Protein AF-A0A418E0B5-F1 (afdb_monomer_lite)

Sequence (225 aa):
AAQSSREDGRRTDNPALDALRRNATYDKYFKMVSFGVPVSAVGQKMQQDYIPPDVATIWSRVTDKRRHAPVTLSGADMDRVIACFGEATSSFSQRLQTNAGQKKPQKIHSALDSRRANNIHIGLSRFKAAAGGPSALVAAVRDGRLDVLTPDVLHTLAEIGPTPVEVKRYSNFRGAKLDDAERFLVDMATVPRVQEKIHVLLFVQQYPALIDQLNERLRVLSLYR

Radius of gyration: 29.17 Å; chains: 1; bounding box: 87×50×50 Å

Secondary structure (DSSP, 8-state):
------------S-HHHHHHHTSGGGHHHHHHHHTT--HHHHHHHHHHTT--HHHHHHHHTHHHHHTTS-----HHHHHHHHHHH----TTSGGGSS--TT---------SS-HHHHHHHHHHHHTTTTTS--HHHHHHHHHHT-TTT--HHHHHHHHHHSPPHHHHHHHTT---S---HHHHHHHHHHTSTTHHHHHHHHHHHHHHHHHHHHHHHHHHHHHHT-

Foldseek 3Di:
DDDDDDDPDPDDPDVLVVVLVVDPVCVVLVVCVVVVNQLLVSLVVCVVVVHPNVSSVSSVVVVVVCVPDPPPQDPVNVVVCCVVPNDPDPPPVVPPDDDPDDDDDPPQDAPDDPVLLVLQVVLQVVCVVPQVGLLSLLVCLLVLPLVRLALSNLVSCLVNEADPVLLVVLVPDDDDGHDPSNVSNNSNSVRPPSNVSSVVSNCVNCVVVVVVVVVVVVVVVVVVD

InterPro domains:
  IPR015425 Formin, FH2 domain [PF02181] (56-221)
  IPR015425 Formin, FH2 domain [PS51444] (33-225)
  IPR019309 WASH complex subunit 3 [PF10152] (10-51)
  IPR042201 Formin, FH2 domain superfamily [G3DSA:1.20.58.2220] (44-223)
  IPR051144 Formin homology domain-containing protein [PTHR45733] (75-221)

Organism: Aphanomyces astaci (NCBI:txid112090)

Structure (mmCIF, N/CA/C/O backbone):
data_AF-A0A418E0B5-F1
#
_entry.id   AF-A0A418E0B5-F1
#
loop_
_atom_site.group_PDB
_atom_site.id
_atom_site.type_symbol
_atom_site.label_atom_id
_atom_site.label_alt_id
_atom_site.label_comp_id
_atom_site.label_asym_id
_atom_site.label_entity_id
_atom_site.label_seq_id
_atom_site.pdbx_PDB_ins_code
_atom_site.Cartn_x
_atom_site.Cartn_y
_atom_site.Cartn_z
_atom_site.occupancy
_atom_site.B_iso_or_equiv
_atom_site.auth_seq_id
_atom_site.auth_comp_id
_atom_site.auth_asym_id
_atom_site.auth_atom_id
_atom_site.pdbx_PDB_model_num
ATOM 1 N N . ALA A 1 1 ? 63.514 28.696 28.171 1.00 33.22 1 ALA A N 1
ATOM 2 C CA . ALA A 1 1 ? 63.810 27.753 27.073 1.00 33.22 1 ALA A CA 1
ATOM 3 C C . ALA A 1 1 ? 62.760 26.642 27.122 1.00 33.22 1 ALA A C 1
ATOM 5 O O . ALA A 1 1 ? 62.813 25.804 28.005 1.00 33.22 1 ALA A O 1
ATOM 6 N N . ALA A 1 2 ? 61.604 26.834 26.486 1.00 32.81 2 ALA A N 1
ATOM 7 C CA . ALA A 1 2 ? 61.337 26.494 25.082 1.00 32.81 2 ALA A CA 1
ATOM 8 C C . ALA A 1 2 ? 61.496 24.982 24.833 1.00 32.81 2 ALA A C 1
ATOM 10 O O . ALA A 1 2 ? 62.565 24.506 24.462 1.00 32.81 2 ALA A O 1
ATOM 11 N N . GLN A 1 3 ? 60.419 24.241 25.105 1.00 29.89 3 GLN A N 1
ATOM 12 C CA . GLN A 1 3 ? 60.302 22.822 24.794 1.00 29.89 3 GLN A CA 1
ATOM 13 C C . GLN A 1 3 ? 60.077 22.644 23.288 1.00 29.89 3 GLN A C 1
ATOM 15 O O . GLN A 1 3 ? 59.137 23.178 22.700 1.00 29.89 3 GLN A O 1
ATOM 20 N N . SER A 1 4 ? 61.004 21.892 22.703 1.00 35.00 4 SER A N 1
ATOM 21 C CA . SER A 1 4 ? 61.050 21.399 21.331 1.00 35.00 4 SER A CA 1
ATOM 22 C C . SER A 1 4 ? 59.738 20.718 20.926 1.00 35.00 4 SER A C 1
ATOM 24 O O . SER A 1 4 ? 59.399 19.643 21.420 1.00 35.00 4 SER A O 1
ATOM 26 N N . SER A 1 5 ? 59.002 21.357 20.015 1.00 34.69 5 SER A N 1
ATOM 27 C CA . SER A 1 5 ? 57.894 20.737 19.291 1.00 34.69 5 SER A CA 1
ATOM 28 C C . SER A 1 5 ? 58.454 20.114 18.019 1.00 34.69 5 SER A C 1
ATOM 30 O O . SER A 1 5 ? 58.935 20.815 17.133 1.00 34.69 5 SER A O 1
ATOM 32 N N . ARG A 1 6 ? 58.425 18.780 17.963 1.00 33.25 6 ARG A N 1
ATOM 33 C CA . ARG A 1 6 ? 58.765 17.982 16.784 1.00 33.25 6 ARG A CA 1
ATOM 34 C C . ARG A 1 6 ? 57.838 18.377 15.631 1.00 33.25 6 ARG A C 1
ATOM 36 O O . ARG A 1 6 ? 56.639 18.113 15.686 1.00 33.25 6 ARG A O 1
ATOM 43 N N . GLU A 1 7 ? 58.400 19.011 14.608 1.00 35.91 7 GLU A N 1
ATOM 44 C CA . GLU A 1 7 ? 57.743 19.218 13.319 1.00 35.91 7 GLU A CA 1
ATOM 45 C C . GLU A 1 7 ? 57.544 17.859 12.641 1.00 35.91 7 GLU A C 1
ATOM 47 O O . GLU A 1 7 ? 58.474 17.269 12.093 1.00 35.91 7 GLU A O 1
ATOM 52 N N . ASP A 1 8 ? 56.319 17.341 12.705 1.00 33.81 8 ASP A N 1
ATOM 53 C CA . ASP A 1 8 ? 55.924 16.146 11.968 1.00 33.81 8 ASP A CA 1
ATOM 54 C C . ASP A 1 8 ? 55.657 16.546 10.507 1.00 33.81 8 ASP A C 1
ATOM 56 O O . ASP A 1 8 ? 54.589 17.048 10.130 1.00 33.81 8 ASP A O 1
ATOM 60 N N . GLY A 1 9 ? 56.707 16.416 9.696 1.00 40.75 9 GLY A N 1
ATOM 61 C CA . GLY A 1 9 ? 56.754 16.771 8.284 1.00 40.75 9 GLY A CA 1
ATOM 62 C C . GLY A 1 9 ? 55.855 15.890 7.419 1.00 40.75 9 GLY A C 1
ATOM 63 O O . GLY A 1 9 ? 56.328 15.009 6.711 1.00 40.75 9 GLY A O 1
ATOM 64 N N . ARG A 1 10 ? 54.554 16.185 7.388 1.00 42.34 10 ARG A N 1
ATOM 65 C CA . ARG A 1 10 ? 53.689 15.861 6.243 1.00 42.34 10 ARG A CA 1
ATOM 66 C C . ARG A 1 10 ? 53.456 17.127 5.435 1.00 42.34 10 ARG A C 1
ATOM 68 O O . ARG A 1 10 ? 52.451 17.809 5.627 1.00 42.34 10 ARG A O 1
ATOM 75 N N . ARG A 1 11 ? 54.392 17.433 4.531 1.00 42.28 11 ARG A N 1
ATOM 76 C CA . ARG A 1 11 ? 54.133 18.360 3.421 1.00 42.28 11 ARG A CA 1
ATOM 77 C C . ARG A 1 11 ? 52.956 17.799 2.634 1.00 42.28 11 ARG A C 1
ATOM 79 O O . ARG A 1 11 ? 53.030 16.688 2.117 1.00 42.28 11 ARG A O 1
ATOM 86 N N . THR A 1 12 ? 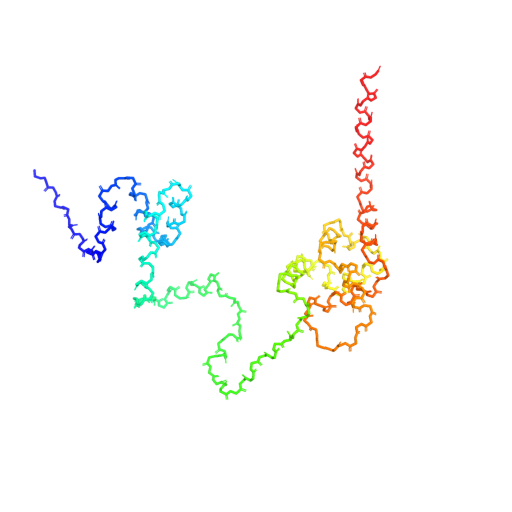51.850 18.529 2.617 1.00 52.03 12 THR A N 1
ATOM 87 C CA . THR A 1 12 ? 50.772 18.240 1.680 1.00 52.03 12 THR A CA 1
ATOM 88 C C . THR A 1 12 ? 51.116 18.969 0.387 1.00 52.03 12 THR A C 1
ATOM 90 O O . THR A 1 12 ? 51.478 20.139 0.428 1.00 52.03 12 THR A O 1
ATOM 93 N N . ASP A 1 13 ? 51.035 18.308 -0.769 1.00 54.56 13 ASP A N 1
ATOM 94 C CA . ASP A 1 13 ? 51.340 18.922 -2.079 1.00 54.56 13 ASP A CA 1
ATOM 95 C C . ASP A 1 13 ? 50.308 19.997 -2.499 1.00 54.56 13 ASP A C 1
ATOM 97 O O . ASP A 1 13 ? 50.104 20.253 -3.687 1.00 54.56 13 ASP A O 1
ATOM 101 N N . ASN A 1 14 ? 49.576 20.582 -1.546 1.00 65.56 14 ASN A N 1
ATOM 102 C CA . ASN A 1 14 ? 48.487 21.509 -1.794 1.00 65.56 14 ASN A CA 1
ATOM 103 C C . ASN A 1 14 ? 48.634 22.781 -0.934 1.00 65.56 14 ASN A C 1
ATOM 105 O O . ASN A 1 14 ? 48.163 22.805 0.208 1.00 65.56 14 ASN A O 1
ATOM 109 N N . PRO A 1 15 ? 49.203 23.870 -1.489 1.00 73.56 15 PRO A N 1
ATOM 110 C CA . PRO A 1 15 ? 49.429 25.118 -0.754 1.00 73.56 15 PRO A CA 1
ATOM 111 C C . PRO A 1 15 ? 48.131 25.747 -0.225 1.00 73.56 15 PRO A C 1
ATOM 113 O O . PRO A 1 15 ? 48.153 26.477 0.766 1.00 73.56 15 PRO A O 1
ATOM 116 N N . ALA A 1 16 ? 46.987 25.435 -0.843 1.00 71.19 16 ALA A N 1
ATOM 117 C CA . ALA A 1 16 ? 45.684 25.907 -0.392 1.00 71.19 16 ALA A CA 1
ATOM 118 C C . ALA A 1 16 ? 45.250 25.249 0.930 1.00 71.19 16 ALA A C 1
ATOM 120 O O . ALA A 1 16 ? 44.651 25.904 1.777 1.00 71.19 16 ALA A O 1
ATOM 121 N N . LEU A 1 17 ? 45.585 23.974 1.148 1.00 71.06 17 LEU A N 1
ATOM 122 C CA . LEU A 1 17 ? 45.219 23.251 2.369 1.00 71.06 17 LEU A CA 1
ATOM 123 C C . LEU A 1 17 ? 46.111 23.656 3.553 1.00 71.06 17 LEU A C 1
ATOM 125 O O . LEU A 1 17 ? 45.624 23.808 4.673 1.00 71.06 17 LEU A O 1
ATOM 129 N N . ASP A 1 18 ? 47.387 23.937 3.287 1.00 77.62 18 ASP A N 1
ATOM 130 C CA . ASP A 1 18 ? 48.319 24.491 4.275 1.00 77.62 18 ASP A CA 1
ATOM 131 C C . ASP A 1 18 ? 47.949 25.931 4.678 1.00 77.62 18 ASP A C 1
ATOM 133 O O . ASP A 1 18 ? 48.141 26.335 5.826 1.00 77.62 18 ASP A O 1
ATOM 137 N N . ALA A 1 19 ? 47.366 26.718 3.764 1.00 78.62 19 ALA A N 1
ATOM 138 C CA . ALA A 1 19 ? 46.799 28.023 4.099 1.00 78.62 19 ALA A CA 1
ATOM 139 C C . ALA A 1 19 ? 45.610 27.902 5.068 1.00 78.62 19 ALA A C 1
ATOM 141 O O . ALA A 1 19 ? 45.543 28.657 6.037 1.00 78.62 19 ALA A O 1
ATOM 142 N N . LEU A 1 20 ? 44.726 26.917 4.870 1.00 79.81 20 LEU A N 1
ATOM 143 C CA . LEU A 1 20 ? 43.598 26.665 5.776 1.00 79.81 20 LEU A CA 1
ATOM 144 C C . LEU A 1 20 ? 44.053 26.190 7.160 1.00 79.81 20 LEU A C 1
ATOM 146 O O . LEU A 1 20 ? 43.442 26.559 8.156 1.00 79.81 20 LEU A O 1
ATOM 150 N N . ARG A 1 21 ? 45.150 25.429 7.240 1.00 77.44 21 ARG A N 1
ATOM 151 C CA . ARG A 1 21 ? 45.722 24.943 8.508 1.00 77.44 21 ARG A CA 1
ATOM 152 C C . ARG A 1 21 ? 46.283 26.057 9.398 1.00 77.44 21 ARG A C 1
ATOM 154 O O . ARG A 1 21 ? 46.467 25.852 10.590 1.00 77.44 21 ARG A O 1
ATOM 161 N N . ARG A 1 22 ? 46.565 27.231 8.827 1.00 77.12 22 ARG A N 1
ATOM 162 C CA . ARG A 1 22 ? 47.032 28.418 9.564 1.00 77.12 22 ARG A CA 1
ATOM 163 C C . ARG A 1 22 ? 45.891 29.270 10.121 1.00 77.12 22 ARG A C 1
ATOM 165 O O . ARG A 1 22 ? 46.159 30.253 10.805 1.00 77.12 22 ARG A O 1
ATOM 172 N N . ASN A 1 23 ? 44.640 28.925 9.825 1.00 80.38 23 ASN A N 1
ATOM 173 C CA . ASN A 1 23 ? 43.475 29.672 10.272 1.00 80.38 23 ASN A CA 1
ATOM 174 C C . ASN A 1 23 ? 42.677 28.858 11.305 1.00 80.38 23 ASN A C 1
ATOM 176 O O . ASN A 1 23 ? 42.150 27.787 10.998 1.00 80.38 23 ASN A O 1
ATOM 180 N N . ALA A 1 24 ? 42.537 29.423 12.508 1.00 82.75 24 ALA A N 1
ATOM 181 C CA . ALA A 1 24 ? 41.850 28.814 13.648 1.00 82.75 24 ALA A CA 1
ATOM 182 C C . ALA A 1 24 ? 40.387 28.429 13.354 1.00 82.75 24 ALA A C 1
ATOM 184 O O . ALA A 1 24 ? 39.857 27.490 13.948 1.00 82.75 24 ALA A O 1
ATOM 185 N N . THR A 1 25 ? 39.731 29.103 12.402 1.00 83.12 25 THR A N 1
ATOM 186 C CA . THR A 1 25 ? 38.367 28.776 11.963 1.00 83.12 25 THR A CA 1
ATOM 187 C C . THR A 1 25 ? 38.257 27.343 11.431 1.00 83.12 25 THR A C 1
ATOM 189 O O . THR A 1 25 ? 37.204 26.718 11.575 1.00 83.12 25 THR A O 1
ATOM 192 N N . TYR A 1 26 ? 39.330 26.789 10.850 1.00 84.38 26 TYR A N 1
ATOM 193 C CA . TYR A 1 26 ? 39.295 25.469 10.219 1.00 84.38 26 TYR A CA 1
ATOM 194 C C . TYR A 1 26 ? 39.870 24.335 11.078 1.00 84.38 26 TYR A C 1
ATOM 196 O O . TYR A 1 26 ? 39.756 23.167 10.695 1.00 84.38 26 TYR A O 1
ATOM 204 N N . ASP A 1 27 ? 40.407 24.634 12.265 1.00 83.25 27 ASP A N 1
ATOM 205 C CA . ASP A 1 27 ? 41.021 23.648 13.169 1.00 83.25 27 ASP A CA 1
ATOM 206 C C . ASP A 1 27 ? 40.071 22.509 13.541 1.00 83.25 27 ASP A C 1
ATOM 208 O O . ASP A 1 27 ? 40.480 21.351 13.644 1.00 83.25 27 ASP A O 1
ATOM 212 N N . LYS A 1 28 ? 38.778 22.816 13.697 1.00 85.81 28 LYS A N 1
ATOM 213 C CA . LYS A 1 28 ? 37.715 21.828 13.942 1.00 85.81 28 LYS A CA 1
ATOM 214 C C . LYS A 1 28 ? 37.700 20.742 12.861 1.00 85.81 28 LYS A C 1
ATOM 216 O O . LYS A 1 28 ? 37.601 19.560 13.183 1.00 85.81 28 LYS A O 1
ATOM 221 N N . TYR A 1 29 ? 37.836 21.127 11.595 1.00 86.81 29 TYR A N 1
ATOM 222 C CA . TYR A 1 29 ? 37.800 20.213 10.453 1.00 86.81 29 TYR A CA 1
ATOM 223 C C . TYR A 1 29 ? 39.078 19.376 10.365 1.00 86.81 29 TYR A C 1
ATOM 225 O O . TYR A 1 29 ? 39.005 18.169 10.139 1.00 86.81 29 TYR A O 1
ATOM 233 N N . PHE A 1 30 ? 40.241 19.966 10.663 1.00 85.06 30 PHE A N 1
ATOM 234 C CA . PHE A 1 30 ? 41.497 19.216 10.783 1.00 85.06 30 PHE A CA 1
ATOM 235 C C . PHE A 1 30 ? 41.470 18.215 11.944 1.00 85.06 30 PHE A C 1
ATOM 237 O O . PHE A 1 30 ? 41.910 17.078 11.771 1.00 85.06 30 PHE A O 1
ATOM 244 N N . LYS A 1 31 ? 40.891 18.590 13.095 1.00 82.75 31 LYS A N 1
ATOM 245 C CA . LYS A 1 31 ? 40.682 17.675 14.228 1.00 82.75 31 LYS A CA 1
ATOM 246 C C . LYS A 1 31 ? 39.784 16.506 13.842 1.00 82.75 31 LYS A C 1
ATOM 248 O O . LYS A 1 31 ? 40.119 15.360 14.128 1.00 82.75 31 LYS A O 1
ATOM 253 N N . MET A 1 32 ? 38.681 16.764 13.140 1.00 82.38 32 MET A N 1
ATOM 254 C CA . MET A 1 32 ? 37.811 15.696 12.641 1.00 82.38 32 MET A CA 1
ATOM 255 C C . MET A 1 32 ? 38.572 14.706 11.755 1.00 82.38 32 MET A C 1
ATOM 257 O O . MET A 1 32 ? 38.453 13.499 11.949 1.00 82.38 32 MET A O 1
ATOM 261 N N . VAL A 1 33 ? 39.408 15.201 10.839 1.00 82.00 33 VAL A N 1
ATOM 262 C CA . VAL A 1 33 ? 40.253 14.329 10.010 1.00 82.00 33 VAL A CA 1
ATOM 263 C C . VAL A 1 33 ? 41.277 13.564 10.854 1.00 82.00 33 VAL A C 1
ATOM 265 O O . VAL A 1 33 ? 41.497 12.383 10.597 1.00 82.00 33 VAL A O 1
ATOM 268 N N . SER A 1 34 ? 41.871 14.175 11.889 1.00 75.88 34 SER A N 1
ATOM 269 C CA . SER A 1 34 ? 42.796 13.461 12.786 1.00 75.88 34 SER A CA 1
ATOM 270 C C . SER A 1 34 ? 42.122 12.357 13.604 1.00 75.88 34 SER A C 1
ATOM 272 O O . SER A 1 34 ? 42.769 11.366 13.922 1.00 75.88 34 SER A O 1
ATOM 274 N N . PHE A 1 35 ? 40.821 12.487 13.880 1.00 74.00 35 PHE A N 1
ATOM 275 C CA . PHE A 1 35 ? 40.006 11.451 14.523 1.00 74.00 35 PHE A CA 1
ATOM 276 C C . PHE A 1 35 ? 39.445 10.413 13.532 1.00 74.00 35 PHE A C 1
ATOM 278 O O . PHE A 1 35 ? 38.610 9.596 13.908 1.00 74.00 35 PHE A O 1
ATOM 285 N N . GLY A 1 36 ? 39.897 10.424 12.272 1.00 72.06 36 GLY A N 1
ATOM 286 C CA . GLY A 1 36 ? 39.540 9.412 11.276 1.00 72.06 36 GLY A CA 1
ATOM 287 C C . GLY A 1 36 ? 38.251 9.691 10.503 1.00 72.06 36 GLY A C 1
ATOM 288 O O . GLY A 1 36 ? 37.794 8.828 9.756 1.00 72.06 36 GLY A O 1
ATOM 289 N N . VAL A 1 37 ? 37.662 10.887 10.631 1.00 77.81 37 VAL A N 1
ATOM 290 C CA . VAL A 1 37 ? 36.486 11.253 9.831 1.00 77.81 37 VAL A CA 1
ATOM 291 C C . VAL A 1 37 ? 36.894 11.423 8.359 1.00 77.81 37 VAL A C 1
ATOM 293 O O . VAL A 1 37 ? 37.857 12.144 8.072 1.00 77.81 37 VAL A O 1
ATOM 296 N N . PRO A 1 38 ? 36.165 10.815 7.402 1.00 79.00 38 PRO A N 1
ATOM 297 C CA . PRO A 1 38 ? 36.450 10.975 5.982 1.00 79.00 38 PRO A CA 1
ATOM 298 C C . PRO A 1 38 ? 36.420 12.442 5.550 1.00 79.00 38 PRO A C 1
ATOM 300 O O . PRO A 1 38 ? 35.496 13.187 5.875 1.00 79.00 38 PRO A O 1
ATOM 303 N N . VAL A 1 39 ? 37.399 12.848 4.742 1.00 73.38 39 VAL A N 1
ATOM 304 C CA . VAL A 1 39 ? 37.535 14.229 4.250 1.00 73.38 39 VAL A CA 1
ATOM 305 C C . VAL A 1 39 ? 36.296 14.700 3.465 1.00 73.38 39 VAL A C 1
ATOM 307 O O . VAL A 1 39 ? 35.940 15.875 3.515 1.00 73.38 39 VAL A O 1
ATOM 310 N N . SER A 1 40 ? 35.587 13.786 2.795 1.00 76.12 40 SER A N 1
ATOM 311 C CA . SER A 1 40 ? 34.312 14.075 2.123 1.00 76.12 40 SER A CA 1
ATOM 312 C C . SER A 1 40 ? 33.200 14.466 3.102 1.00 76.12 40 SER A C 1
ATOM 314 O O . SER A 1 40 ? 32.473 15.425 2.848 1.00 76.12 40 SER A O 1
ATOM 316 N N . ALA A 1 41 ? 33.098 13.772 4.238 1.00 79.44 41 ALA A N 1
ATOM 317 C CA . ALA A 1 41 ? 32.141 14.089 5.297 1.00 79.44 41 ALA A CA 1
ATOM 318 C C . ALA A 1 41 ? 32.487 15.418 5.984 1.00 79.44 41 ALA A C 1
ATOM 320 O O . ALA A 1 41 ? 31.600 16.195 6.329 1.00 79.44 41 ALA A O 1
ATOM 321 N N . VAL A 1 42 ? 33.781 15.720 6.124 1.00 83.25 42 VAL A N 1
ATOM 322 C CA . VAL A 1 42 ? 34.246 17.031 6.591 1.00 83.25 42 VAL A CA 1
ATOM 323 C C . VAL A 1 42 ? 33.828 18.135 5.614 1.00 83.25 42 VAL A C 1
ATOM 325 O O . VAL A 1 42 ? 33.259 19.128 6.052 1.00 83.25 42 VAL A O 1
ATOM 328 N N . GLY A 1 43 ? 33.996 17.935 4.302 1.00 83.44 43 GLY A N 1
ATOM 329 C CA . GLY A 1 43 ? 33.536 18.883 3.278 1.00 83.44 43 GLY A CA 1
ATOM 330 C C . GLY A 1 43 ? 32.020 19.127 3.300 1.00 83.44 43 GLY A C 1
ATOM 331 O O . GLY A 1 43 ? 31.583 20.271 3.201 1.00 83.44 43 GLY A O 1
ATOM 332 N N . GLN A 1 44 ? 31.213 18.081 3.510 1.00 82.00 44 GLN A N 1
ATOM 333 C CA . GLN A 1 44 ? 29.760 18.220 3.701 1.00 82.00 44 GLN A CA 1
ATOM 334 C C . GLN A 1 44 ? 29.418 19.001 4.971 1.00 82.00 44 GLN A C 1
ATOM 336 O O . GLN A 1 44 ? 28.548 19.869 4.953 1.00 82.00 44 GLN A O 1
ATOM 341 N N . LYS A 1 45 ? 30.130 18.741 6.071 1.00 85.38 45 LYS A N 1
ATOM 342 C CA . LYS A 1 45 ? 29.929 19.480 7.320 1.00 85.38 45 LYS A CA 1
ATOM 343 C C . LYS A 1 45 ? 30.312 20.953 7.180 1.00 85.38 45 LYS A C 1
ATOM 345 O O . LYS A 1 45 ? 29.643 21.804 7.743 1.00 85.38 45 LYS A O 1
ATOM 350 N N . MET A 1 46 ? 31.337 21.267 6.390 1.00 86.62 46 MET A N 1
ATOM 351 C CA . MET A 1 46 ? 31.699 22.651 6.075 1.00 86.62 46 MET A CA 1
ATOM 352 C C . MET A 1 46 ? 30.593 23.361 5.279 1.00 86.62 46 MET A C 1
ATOM 354 O O . MET A 1 46 ? 30.293 24.512 5.571 1.00 86.62 46 MET A O 1
ATOM 358 N N . GLN A 1 47 ? 29.936 22.676 4.335 1.00 85.50 47 GLN A N 1
ATOM 359 C CA . GLN A 1 47 ? 28.762 23.220 3.633 1.00 85.50 47 GLN A CA 1
ATOM 360 C C . GLN A 1 47 ? 27.581 23.451 4.585 1.00 85.50 47 GLN A C 1
ATOM 362 O O . GLN A 1 47 ? 26.903 24.470 4.486 1.00 85.50 47 GLN A O 1
ATOM 367 N N . GLN A 1 48 ? 27.357 22.528 5.526 1.00 87.00 48 GLN A N 1
ATOM 368 C CA . GLN A 1 48 ? 26.330 22.662 6.563 1.00 87.00 48 GLN A CA 1
ATOM 369 C C . GLN A 1 48 ? 26.612 23.833 7.516 1.00 87.00 48 GLN A C 1
ATOM 371 O O . GLN A 1 48 ? 25.689 24.545 7.900 1.00 87.00 48 GLN A O 1
ATOM 376 N N . ASP A 1 49 ? 27.882 24.059 7.854 1.00 87.38 49 ASP A N 1
ATOM 377 C CA . ASP A 1 49 ? 28.347 25.175 8.682 1.00 87.38 49 ASP A CA 1
ATOM 378 C C . ASP A 1 49 ? 28.434 26.500 7.866 1.00 87.38 49 ASP A C 1
ATOM 380 O O . ASP A 1 49 ? 29.055 27.461 8.315 1.00 87.38 49 ASP A O 1
ATOM 384 N N . TYR A 1 50 ? 27.811 26.560 6.673 1.00 85.12 50 TYR A N 1
ATOM 385 C CA . TYR A 1 50 ? 27.768 27.706 5.746 1.00 85.12 50 TYR A CA 1
ATOM 386 C C . TYR A 1 50 ? 29.147 28.268 5.363 1.00 85.12 50 TYR A C 1
ATOM 388 O O . TYR A 1 50 ? 29.301 29.460 5.087 1.00 85.12 50 TYR A O 1
ATOM 396 N N . ILE A 1 51 ? 30.170 27.413 5.315 1.00 84.88 51 ILE A N 1
ATOM 397 C CA . ILE A 1 51 ? 31.496 27.818 4.849 1.00 84.88 51 ILE A CA 1
ATOM 398 C C . ILE A 1 51 ? 31.463 28.018 3.331 1.00 84.88 51 ILE A C 1
ATOM 400 O O . ILE A 1 51 ? 30.879 27.189 2.624 1.00 84.88 51 ILE A O 1
ATOM 404 N N . PRO A 1 52 ? 32.121 29.077 2.818 1.00 83.19 52 PRO A N 1
ATOM 405 C CA . PRO A 1 52 ? 32.221 29.337 1.394 1.00 83.19 52 PRO A CA 1
ATOM 406 C C . PRO A 1 52 ? 32.590 28.087 0.565 1.00 83.19 52 PRO A C 1
ATOM 408 O O . PRO A 1 52 ? 33.474 27.304 0.942 1.00 83.19 52 PRO A O 1
ATOM 411 N N . PRO A 1 53 ? 31.887 27.853 -0.558 1.00 75.69 53 PRO A N 1
ATOM 412 C CA . PRO A 1 53 ? 31.998 26.615 -1.328 1.00 75.69 53 PRO A CA 1
ATOM 413 C C . PRO A 1 53 ? 33.375 26.433 -1.979 1.00 75.69 53 PRO A C 1
ATOM 415 O O . PRO A 1 53 ? 33.805 25.300 -2.197 1.00 75.69 53 PRO A O 1
ATOM 418 N N . ASP A 1 54 ? 34.092 27.520 -2.250 1.00 79.88 54 ASP A N 1
ATOM 419 C CA . ASP A 1 54 ? 35.488 27.528 -2.692 1.00 79.88 54 ASP A CA 1
ATOM 420 C C . ASP A 1 54 ? 36.414 26.865 -1.660 1.00 79.88 54 ASP A C 1
ATOM 422 O O . ASP A 1 54 ? 37.226 26.010 -2.019 1.00 79.88 54 ASP A O 1
ATOM 426 N N . VAL A 1 55 ? 36.218 27.160 -0.373 1.00 76.69 55 VAL A N 1
ATOM 427 C CA . VAL A 1 55 ? 36.965 26.557 0.736 1.00 76.69 55 VAL A CA 1
ATOM 428 C C . VAL A 1 55 ? 36.566 25.098 0.952 1.00 76.69 55 VAL A C 1
ATOM 430 O O . VAL A 1 55 ? 37.434 24.237 1.101 1.00 76.69 55 VAL A O 1
ATOM 433 N N . ALA A 1 56 ? 35.269 24.778 0.914 1.00 74.69 56 ALA A N 1
ATOM 434 C CA . ALA A 1 56 ? 34.790 23.398 1.057 1.00 74.69 56 ALA A CA 1
ATOM 435 C C . ALA A 1 56 ? 35.303 22.476 -0.073 1.00 74.69 56 ALA A C 1
ATOM 437 O O . ALA A 1 56 ? 35.614 21.303 0.153 1.00 74.69 56 ALA A O 1
ATOM 438 N N . THR A 1 57 ? 35.465 23.016 -1.285 1.00 76.19 57 THR A N 1
ATOM 439 C CA . THR A 1 57 ? 35.955 22.274 -2.459 1.00 76.19 57 THR A CA 1
ATOM 440 C C . THR A 1 57 ? 37.447 21.917 -2.364 1.00 76.19 57 THR A C 1
ATOM 442 O O . THR A 1 57 ? 37.889 20.928 -2.953 1.00 76.19 57 THR A O 1
ATOM 445 N N . ILE A 1 58 ? 38.243 22.661 -1.586 1.00 76.38 58 ILE A N 1
ATOM 446 C CA . ILE A 1 58 ? 39.659 22.326 -1.335 1.00 76.38 58 ILE A CA 1
ATOM 447 C C . ILE A 1 58 ? 39.779 20.957 -0.649 1.00 76.38 58 ILE A C 1
ATOM 449 O O . ILE A 1 58 ? 40.696 20.195 -0.958 1.00 76.38 58 ILE A O 1
ATOM 453 N N . TRP A 1 59 ? 38.827 20.603 0.218 1.00 71.75 59 TRP A N 1
ATOM 454 C CA . TRP A 1 59 ? 38.811 19.325 0.930 1.00 71.75 59 TRP A CA 1
ATOM 455 C C . TRP A 1 59 ? 38.339 18.168 0.043 1.00 71.75 59 TRP A C 1
ATOM 457 O O . TRP A 1 59 ? 38.951 17.101 0.056 1.00 71.75 59 TRP A O 1
ATOM 467 N N . SER A 1 60 ? 37.319 18.367 -0.797 1.00 65.81 60 SER A N 1
ATOM 468 C CA . SER A 1 60 ? 36.824 17.308 -1.692 1.00 65.81 60 SER A CA 1
ATOM 469 C C . SER A 1 60 ? 37.878 16.858 -2.713 1.00 65.81 60 SER A C 1
ATOM 471 O O . SER A 1 60 ? 38.059 15.655 -2.911 1.00 65.81 60 SER A O 1
ATOM 473 N N . ARG A 1 61 ? 38.669 17.789 -3.267 1.00 63.09 61 ARG A N 1
ATOM 474 C CA . ARG A 1 61 ? 39.747 17.497 -4.237 1.00 63.09 61 ARG A CA 1
ATOM 475 C C . ARG A 1 61 ? 40.894 16.645 -3.677 1.00 63.09 61 ARG A C 1
ATOM 477 O O . ARG A 1 61 ? 41.611 15.999 -4.437 1.00 63.09 61 ARG A O 1
ATOM 484 N N . VAL A 1 62 ? 41.079 16.602 -2.355 1.00 57.06 62 VAL A N 1
ATOM 485 C CA . VAL A 1 62 ? 42.110 15.764 -1.702 1.00 57.06 62 VAL A CA 1
ATOM 486 C C . VAL A 1 62 ? 41.755 14.274 -1.772 1.00 57.06 62 VAL A C 1
ATOM 488 O O . VAL A 1 62 ? 42.640 13.419 -1.680 1.00 57.06 62 VAL A O 1
ATOM 491 N N . THR A 1 63 ? 40.475 13.943 -1.975 1.00 50.69 63 THR A N 1
ATOM 492 C CA . THR A 1 63 ? 40.003 12.552 -2.038 1.00 50.69 63 THR A CA 1
ATOM 493 C C . THR A 1 63 ? 40.313 11.865 -3.368 1.00 50.69 63 THR A C 1
ATOM 495 O O . THR A 1 63 ? 40.530 10.656 -3.364 1.00 50.69 63 THR A O 1
ATOM 498 N N . ASP A 1 64 ? 40.447 12.607 -4.472 1.00 49.28 64 ASP A N 1
ATOM 499 C CA . ASP A 1 64 ? 40.738 12.010 -5.783 1.00 49.28 64 ASP A CA 1
ATOM 500 C C . ASP A 1 64 ? 42.164 11.453 -5.866 1.00 49.28 64 ASP A C 1
ATOM 502 O O . ASP A 1 64 ? 42.377 10.365 -6.396 1.00 49.28 64 ASP A O 1
ATOM 506 N N . LYS A 1 65 ? 43.147 12.129 -5.253 1.00 46.81 65 LYS A N 1
ATOM 507 C CA . LYS A 1 65 ? 44.541 11.650 -5.248 1.00 46.81 65 LYS A CA 1
ATOM 508 C C . LYS A 1 65 ? 44.784 10.487 -4.276 1.00 46.81 65 LYS A C 1
ATOM 510 O O . LYS A 1 65 ? 45.652 9.658 -4.530 1.00 46.81 65 LYS A O 1
ATOM 515 N N . ARG A 1 66 ? 44.021 10.384 -3.176 1.00 49.28 66 ARG A N 1
ATOM 516 C CA . ARG A 1 66 ? 44.196 9.309 -2.173 1.00 49.28 66 ARG A CA 1
ATOM 517 C C . ARG A 1 66 ? 43.533 7.981 -2.536 1.00 49.28 66 ARG A C 1
ATOM 519 O O . ARG A 1 66 ? 43.850 6.989 -1.890 1.00 49.28 66 ARG A O 1
ATOM 526 N N . ARG A 1 67 ? 42.699 7.915 -3.582 1.00 51.66 67 ARG A N 1
ATOM 527 C CA . ARG A 1 67 ? 42.193 6.628 -4.105 1.00 51.66 67 ARG A CA 1
ATOM 528 C C . ARG A 1 67 ? 43.309 5.697 -4.601 1.00 51.66 67 ARG A C 1
ATOM 530 O O . ARG A 1 67 ? 43.076 4.500 -4.708 1.00 51.66 67 ARG A O 1
ATOM 537 N N . HIS A 1 68 ? 44.503 6.228 -4.873 1.00 46.56 68 HIS A N 1
ATOM 538 C CA . HIS A 1 68 ? 45.650 5.465 -5.373 1.00 46.56 68 HIS A CA 1
ATOM 539 C C . HIS A 1 68 ? 46.721 5.139 -4.321 1.00 46.56 68 HIS A C 1
ATOM 541 O O . HIS A 1 68 ? 47.711 4.495 -4.660 1.00 46.56 68 HIS A O 1
ATOM 547 N N . ALA A 1 69 ? 46.557 5.546 -3.057 1.00 43.81 69 ALA A N 1
ATOM 548 C CA . ALA A 1 69 ? 47.469 5.112 -2.002 1.00 43.81 69 ALA A CA 1
ATOM 549 C C . ALA A 1 69 ? 47.012 3.737 -1.485 1.00 43.81 69 ALA A C 1
ATOM 551 O O . ALA A 1 69 ? 45.858 3.620 -1.063 1.00 43.81 69 ALA A O 1
ATOM 552 N N . PRO A 1 70 ? 47.866 2.697 -1.500 1.00 46.59 70 PRO A N 1
ATOM 553 C CA . PRO A 1 70 ? 47.488 1.396 -0.981 1.00 46.59 70 PRO A CA 1
ATOM 554 C C . PRO A 1 70 ? 47.345 1.531 0.534 1.00 46.59 70 PRO A C 1
ATOM 556 O O . PRO A 1 70 ? 48.328 1.646 1.264 1.00 46.59 70 PRO A O 1
ATOM 559 N N . VAL A 1 71 ? 46.106 1.570 1.017 1.00 56.28 71 VAL A N 1
ATOM 560 C CA . VAL A 1 71 ? 45.832 1.378 2.438 1.00 56.28 71 VAL A CA 1
ATOM 561 C C . VAL A 1 71 ? 46.200 -0.073 2.715 1.00 56.28 71 VAL A C 1
ATOM 563 O O . VAL A 1 71 ? 45.507 -0.984 2.267 1.00 56.28 71 VAL A O 1
ATOM 566 N N . THR A 1 72 ? 47.322 -0.303 3.395 1.00 55.38 72 THR A N 1
ATOM 567 C CA . THR A 1 72 ? 47.661 -1.623 3.928 1.00 55.38 72 THR A CA 1
ATOM 568 C C . THR A 1 72 ? 46.685 -1.913 5.060 1.00 55.38 72 THR A C 1
ATOM 570 O O . THR A 1 72 ? 46.963 -1.633 6.224 1.00 55.38 72 THR A O 1
ATOM 573 N N . LEU A 1 73 ? 45.494 -2.383 4.703 1.00 57.16 73 LEU A N 1
ATOM 574 C CA . LEU A 1 73 ? 44.534 -2.913 5.656 1.00 57.16 73 LEU A CA 1
ATOM 575 C C . LEU A 1 73 ? 45.172 -4.153 6.286 1.00 57.16 73 LEU A C 1
ATOM 577 O O . LEU A 1 73 ? 45.547 -5.092 5.582 1.00 57.16 73 LEU A O 1
ATOM 581 N N . SER A 1 74 ? 45.346 -4.124 7.605 1.00 65.25 74 SER A N 1
ATOM 582 C CA . SER A 1 74 ? 45.765 -5.295 8.370 1.00 65.25 74 SER A CA 1
ATOM 583 C C . SER A 1 74 ? 44.717 -6.397 8.203 1.00 65.25 74 SER A C 1
ATOM 585 O O . SER A 1 74 ? 43.520 -6.106 8.172 1.00 65.25 74 SER A O 1
ATOM 587 N N . GLY A 1 75 ? 45.139 -7.665 8.141 1.00 69.75 75 GLY A N 1
ATOM 588 C CA . GLY A 1 75 ? 44.204 -8.799 8.142 1.00 69.75 75 GLY A CA 1
ATOM 589 C C . GLY A 1 75 ? 43.207 -8.717 9.305 1.00 69.75 75 GLY A C 1
ATOM 590 O O . GLY A 1 75 ? 42.017 -8.925 9.107 1.00 69.75 75 GLY A O 1
ATOM 59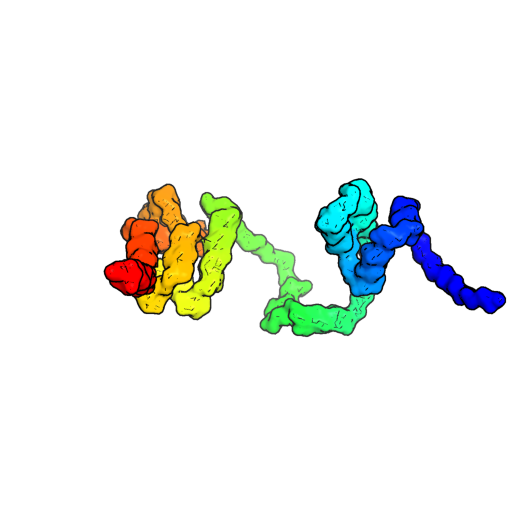1 N N . ALA A 1 76 ? 43.661 -8.238 10.468 1.00 72.25 76 ALA A N 1
ATOM 592 C CA . ALA A 1 76 ? 42.814 -8.040 11.641 1.00 72.25 76 ALA A CA 1
ATOM 593 C C . ALA A 1 76 ? 41.753 -6.934 11.466 1.00 72.25 76 ALA A C 1
ATOM 595 O O . ALA A 1 76 ? 40.684 -7.006 12.072 1.00 72.25 76 ALA A O 1
ATOM 596 N N . ASP A 1 77 ? 42.022 -5.909 10.651 1.00 73.06 77 ASP A N 1
ATOM 597 C CA . ASP A 1 77 ? 41.030 -4.870 10.347 1.00 73.06 77 ASP A CA 1
ATOM 598 C C . ASP A 1 77 ? 39.960 -5.414 9.396 1.00 73.06 77 ASP A C 1
ATOM 600 O O . ASP A 1 77 ? 38.775 -5.131 9.570 1.00 73.06 77 ASP A O 1
ATOM 604 N N . MET A 1 78 ? 40.360 -6.259 8.441 1.00 73.62 78 MET A N 1
ATOM 605 C CA . MET A 1 78 ? 39.428 -6.976 7.568 1.00 73.62 78 MET A CA 1
ATOM 606 C C . MET A 1 78 ? 38.568 -7.968 8.358 1.00 73.62 78 MET A C 1
ATOM 608 O O . MET A 1 78 ? 37.359 -8.003 8.145 1.00 73.62 78 MET A O 1
ATOM 612 N N . ASP A 1 79 ? 39.138 -8.687 9.329 1.00 74.38 79 ASP A N 1
ATOM 613 C CA . ASP A 1 79 ? 38.392 -9.601 10.206 1.00 74.38 79 ASP A CA 1
ATOM 614 C C . ASP A 1 79 ? 37.341 -8.865 11.047 1.00 74.38 79 ASP A C 1
ATOM 616 O O . ASP A 1 79 ? 36.222 -9.347 11.215 1.00 74.38 79 ASP A O 1
ATOM 620 N N . ARG A 1 80 ? 37.655 -7.657 11.532 1.00 73.00 80 ARG A N 1
ATOM 621 C CA . ARG A 1 80 ? 36.691 -6.808 12.254 1.00 73.00 80 ARG A CA 1
ATOM 622 C C . ARG A 1 80 ? 35.567 -6.319 11.350 1.00 73.00 80 ARG A C 1
ATOM 624 O O . ARG A 1 80 ? 34.412 -6.321 11.765 1.00 73.00 80 ARG A O 1
ATOM 631 N N . VAL A 1 81 ? 35.882 -5.926 10.116 1.00 71.44 81 VAL A N 1
ATOM 632 C CA . VAL A 1 81 ? 34.866 -5.531 9.129 1.00 71.44 81 VAL A CA 1
ATOM 633 C C . VAL A 1 81 ? 33.963 -6.717 8.785 1.00 71.44 81 VAL A C 1
ATOM 635 O O . VAL A 1 81 ? 32.747 -6.551 8.737 1.00 71.44 81 VAL A O 1
ATOM 638 N N . ILE A 1 82 ? 34.528 -7.915 8.625 1.00 75.94 82 ILE A N 1
ATOM 639 C CA . ILE A 1 82 ? 33.772 -9.154 8.398 1.00 75.94 82 ILE A CA 1
ATOM 640 C C . ILE A 1 82 ? 32.919 -9.509 9.623 1.00 75.94 82 ILE A C 1
ATOM 642 O O . ILE A 1 82 ? 31.773 -9.905 9.466 1.00 75.94 82 ILE A O 1
ATOM 646 N N . ALA A 1 83 ? 33.407 -9.313 10.846 1.00 76.25 83 ALA A N 1
ATOM 647 C CA . ALA A 1 83 ? 32.617 -9.568 12.049 1.00 76.25 83 ALA A CA 1
ATOM 648 C C . ALA A 1 83 ? 31.452 -8.574 12.227 1.00 76.25 83 ALA A C 1
ATOM 650 O O . ALA A 1 83 ? 30.384 -8.955 12.698 1.00 76.25 83 ALA A O 1
ATOM 651 N N . CYS A 1 84 ? 31.646 -7.300 11.866 1.00 72.88 84 CYS A N 1
ATOM 652 C CA . CYS A 1 84 ? 30.633 -6.256 12.048 1.00 72.88 84 CYS A CA 1
ATOM 653 C C . CYS A 1 84 ? 29.635 -6.145 10.885 1.00 72.88 84 CYS A C 1
ATOM 655 O O . CYS A 1 84 ? 28.494 -5.748 11.103 1.00 72.88 84 CYS A O 1
ATOM 657 N N . PHE A 1 85 ? 30.066 -6.447 9.658 1.00 69.56 85 PHE A N 1
ATOM 658 C CA . PHE A 1 85 ? 29.293 -6.235 8.428 1.00 69.56 85 PHE A CA 1
ATOM 659 C C . PHE A 1 85 ? 29.247 -7.461 7.510 1.00 69.56 85 PHE A C 1
ATOM 661 O O . PHE A 1 85 ? 28.586 -7.420 6.473 1.00 69.56 85 PHE A O 1
ATOM 668 N N . GLY A 1 86 ? 29.948 -8.544 7.847 1.00 58.69 86 GLY A N 1
ATOM 669 C CA . GLY A 1 86 ? 29.828 -9.808 7.137 1.00 58.69 86 GLY A CA 1
ATOM 670 C C . GLY A 1 86 ? 28.515 -10.480 7.508 1.00 58.69 86 GLY A C 1
ATOM 671 O O . GLY A 1 86 ? 28.276 -10.837 8.659 1.00 58.69 86 GLY A O 1
ATOM 672 N N . GLU A 1 87 ? 27.648 -10.667 6.520 1.00 54.59 87 GLU A N 1
ATOM 673 C CA . GLU A 1 87 ? 26.542 -11.609 6.647 1.00 54.59 87 GLU A CA 1
ATOM 674 C C . GLU A 1 87 ? 27.101 -13.009 6.930 1.00 54.59 87 GLU A C 1
ATOM 676 O O . GLU A 1 87 ? 28.124 -13.401 6.357 1.00 54.59 87 GLU A O 1
ATOM 681 N N . ALA A 1 88 ? 26.395 -13.790 7.755 1.00 55.66 88 ALA A N 1
ATOM 682 C CA . ALA A 1 88 ? 26.598 -15.231 7.882 1.00 55.66 88 ALA A CA 1
ATOM 683 C C . ALA A 1 88 ? 26.272 -15.912 6.540 1.00 55.66 88 ALA A C 1
ATOM 685 O O . ALA A 1 88 ? 25.218 -16.510 6.347 1.00 55.66 88 ALA A O 1
ATOM 686 N N . THR A 1 89 ? 27.173 -15.769 5.574 1.00 48.25 89 THR A N 1
ATOM 687 C CA . THR A 1 89 ? 27.082 -16.361 4.249 1.00 48.25 89 THR A CA 1
ATOM 688 C C . THR A 1 89 ? 28.094 -17.491 4.180 1.00 48.25 89 THR A C 1
ATOM 690 O O . THR A 1 89 ? 29.237 -17.333 3.764 1.00 48.25 89 THR A O 1
ATOM 693 N N . SER A 1 90 ? 27.630 -18.698 4.480 1.00 46.38 90 SER A N 1
ATOM 694 C CA . SER A 1 90 ? 28.263 -19.953 4.058 1.00 46.38 90 SER A CA 1
ATOM 695 C C . SER A 1 90 ? 28.333 -20.119 2.524 1.00 46.38 90 SER A C 1
ATOM 697 O O . SER A 1 90 ? 28.588 -21.212 2.029 1.00 46.38 90 SER A O 1
ATOM 699 N N . SER A 1 91 ? 28.148 -19.045 1.748 1.00 46.38 91 SER A N 1
ATOM 700 C CA . SER A 1 91 ? 27.965 -19.092 0.295 1.00 46.38 91 SER A CA 1
ATOM 701 C C . SER A 1 91 ? 28.778 -18.045 -0.473 1.00 46.38 91 SER A C 1
ATOM 703 O O . SER A 1 91 ? 28.764 -18.064 -1.703 1.00 46.38 91 SER A O 1
ATOM 705 N N . PHE A 1 92 ? 29.488 -17.123 0.192 1.00 46.56 92 PHE A N 1
ATOM 706 C CA . PHE A 1 92 ? 30.239 -16.077 -0.519 1.00 46.56 92 PHE A CA 1
ATOM 707 C C . PHE A 1 92 ? 31.633 -16.543 -0.975 1.00 46.56 92 PHE A C 1
ATOM 709 O O . PHE A 1 92 ? 32.091 -16.180 -2.060 1.00 46.56 92 PHE A O 1
ATOM 716 N N . SER A 1 93 ? 32.271 -17.442 -0.222 1.00 44.66 93 SER A N 1
ATOM 717 C CA . SER A 1 93 ? 33.628 -17.926 -0.515 1.00 44.66 93 SER A CA 1
ATOM 718 C C . SER A 1 93 ? 33.724 -18.825 -1.755 1.00 44.66 93 SER A C 1
ATOM 720 O O . SER A 1 93 ? 34.814 -19.020 -2.282 1.00 44.66 93 SER A O 1
ATOM 722 N N . GLN A 1 94 ? 32.605 -19.335 -2.280 1.00 46.44 94 GLN A N 1
ATOM 723 C CA . GLN A 1 94 ? 32.613 -20.168 -3.489 1.00 46.44 94 GLN A CA 1
ATOM 724 C C . GLN A 1 94 ? 32.625 -19.343 -4.790 1.00 46.44 94 GLN A C 1
ATOM 726 O O . GLN A 1 94 ? 32.781 -19.897 -5.875 1.00 46.44 94 GLN A O 1
ATOM 731 N N . ARG A 1 95 ? 32.472 -18.011 -4.720 1.00 44.28 95 ARG A N 1
ATOM 732 C CA . ARG A 1 95 ? 32.227 -17.180 -5.912 1.00 44.28 95 ARG A CA 1
ATOM 733 C C . ARG A 1 95 ? 33.453 -16.468 -6.492 1.00 44.28 95 ARG A C 1
ATOM 735 O O . ARG A 1 95 ? 33.309 -15.746 -7.474 1.00 44.28 95 ARG A O 1
ATOM 742 N N . LEU A 1 96 ? 34.646 -16.690 -5.939 1.00 44.69 96 LEU A N 1
ATOM 743 C CA . LEU A 1 96 ? 35.892 -16.105 -6.457 1.00 44.69 96 LEU A CA 1
ATOM 744 C C . LEU A 1 96 ? 36.802 -17.085 -7.203 1.00 44.69 96 LEU A C 1
ATOM 746 O O . LEU A 1 96 ? 37.853 -16.675 -7.687 1.00 44.69 96 LEU A O 1
ATOM 750 N N . GLN A 1 97 ? 36.398 -18.344 -7.387 1.00 51.16 97 GLN A N 1
ATOM 751 C CA . GLN A 1 97 ? 37.148 -19.280 -8.223 1.00 51.16 97 GLN A CA 1
ATOM 752 C C . GLN A 1 97 ? 36.214 -20.012 -9.188 1.00 51.16 97 GLN A C 1
ATOM 754 O O . GLN A 1 97 ? 35.303 -20.731 -8.794 1.00 51.16 97 GLN A O 1
ATOM 759 N N . THR A 1 98 ? 36.497 -19.812 -10.477 1.00 43.94 98 THR A N 1
ATOM 760 C CA . THR A 1 98 ? 35.889 -20.438 -11.662 1.00 43.94 98 THR A CA 1
ATOM 761 C C . THR A 1 98 ? 34.462 -19.988 -12.000 1.00 43.94 98 THR A C 1
ATOM 763 O O . THR A 1 98 ? 33.490 -20.387 -11.374 1.00 43.94 98 THR A O 1
ATOM 766 N N . ASN A 1 99 ? 34.335 -19.135 -13.026 1.00 41.31 99 ASN A N 1
ATOM 767 C CA . ASN A 1 99 ? 33.299 -19.241 -14.065 1.00 41.31 99 ASN A CA 1
ATOM 768 C C . ASN A 1 99 ? 33.495 -18.157 -15.140 1.00 41.31 99 ASN A C 1
ATOM 770 O O . ASN A 1 99 ? 32.720 -17.205 -15.266 1.00 41.31 99 ASN A O 1
ATOM 774 N N . ALA A 1 100 ? 34.524 -18.337 -15.970 1.00 44.09 100 ALA A N 1
ATOM 775 C CA . ALA A 1 100 ? 34.504 -17.819 -17.333 1.00 44.09 100 ALA A CA 1
ATOM 776 C C . ALA A 1 100 ? 33.374 -18.551 -18.088 1.00 44.09 100 ALA A C 1
ATOM 778 O O . ALA A 1 100 ? 33.588 -19.616 -18.653 1.00 44.09 100 ALA A O 1
ATOM 779 N N . GLY A 1 101 ? 32.139 -18.044 -17.993 1.00 45.94 101 GLY A N 1
ATOM 780 C CA . GLY A 1 101 ? 30.971 -18.678 -18.621 1.00 45.94 101 GLY A CA 1
ATOM 781 C C . GLY A 1 101 ? 29.594 -18.337 -18.043 1.00 45.94 101 GLY A C 1
ATOM 782 O O . GLY A 1 101 ? 28.585 -18.736 -18.624 1.00 45.94 101 GLY A O 1
ATOM 783 N N . GLN A 1 102 ? 29.486 -17.586 -16.942 1.00 49.78 102 GLN A N 1
ATOM 784 C CA . GLN A 1 102 ? 28.168 -17.197 -16.427 1.00 49.78 102 GLN A CA 1
ATOM 785 C C . GLN A 1 102 ? 27.572 -16.055 -17.261 1.00 49.78 102 GLN A C 1
ATOM 787 O O . GLN A 1 102 ? 27.958 -14.891 -17.135 1.00 49.78 102 GLN A O 1
ATOM 792 N N . LYS A 1 103 ? 26.606 -16.402 -18.126 1.00 47.16 103 LYS A N 1
ATOM 793 C CA . LYS A 1 103 ? 25.701 -15.448 -18.780 1.00 47.16 103 LYS A CA 1
ATOM 794 C C . LYS A 1 103 ? 25.187 -14.469 -17.721 1.00 47.16 103 LYS A C 1
ATOM 796 O O . LYS A 1 103 ? 24.562 -14.895 -16.750 1.00 47.16 103 LYS A O 1
ATOM 801 N N . LYS A 1 104 ? 25.453 -13.169 -17.917 1.00 49.03 104 LYS A N 1
ATOM 802 C CA . LYS A 1 104 ? 24.845 -12.082 -17.133 1.00 49.03 104 LYS A CA 1
ATOM 803 C C . LYS A 1 104 ? 23.352 -12.391 -16.945 1.00 49.03 104 LYS A C 1
ATOM 805 O O . LYS A 1 104 ? 22.720 -12.754 -17.944 1.00 49.03 104 LYS A O 1
ATOM 810 N N . PRO A 1 105 ? 22.790 -12.254 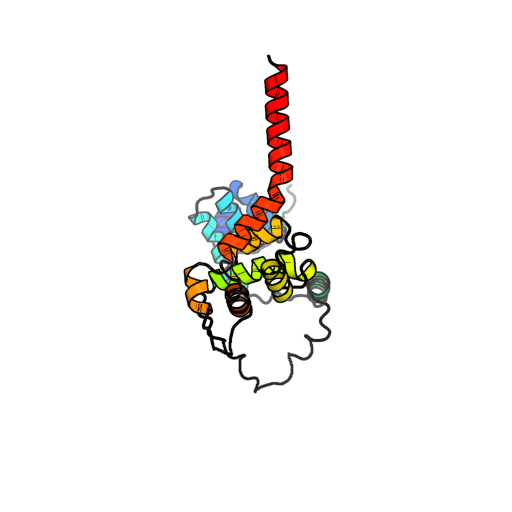-15.728 1.00 51.22 105 PRO A N 1
ATOM 811 C CA . PRO A 1 105 ? 21.355 -12.418 -15.538 1.00 51.22 105 PRO A CA 1
ATOM 812 C C . PRO A 1 105 ? 20.650 -11.524 -16.557 1.00 51.22 105 PRO A C 1
ATOM 814 O O . PRO A 1 105 ? 20.992 -10.344 -16.690 1.00 51.22 105 PRO A O 1
ATOM 817 N N . GLN A 1 106 ? 19.761 -12.114 -17.362 1.00 57.53 106 GLN A N 1
ATOM 818 C CA . GLN A 1 106 ? 19.050 -11.353 -18.380 1.00 57.53 106 GLN A CA 1
ATOM 819 C C . GLN A 1 106 ? 18.303 -10.223 -17.680 1.00 57.53 106 GLN A C 1
ATOM 821 O O . GLN A 1 106 ? 17.502 -10.480 -16.784 1.00 57.53 106 GLN A O 1
ATOM 826 N N . LYS A 1 107 ? 18.584 -8.978 -18.079 1.00 63.28 107 LYS A N 1
ATOM 827 C CA . LYS A 1 107 ? 17.792 -7.826 -17.653 1.00 63.28 107 LYS A CA 1
ATOM 828 C C . LYS A 1 107 ? 16.353 -8.089 -18.080 1.00 63.28 107 LYS A C 1
ATOM 830 O O . LYS A 1 107 ? 16.058 -8.100 -19.272 1.00 63.28 107 LYS A O 1
ATOM 835 N N . ILE A 1 108 ? 15.483 -8.344 -17.111 1.00 71.88 108 ILE A N 1
ATOM 836 C CA . ILE A 1 108 ? 14.046 -8.310 -17.345 1.00 71.88 108 ILE A CA 1
ATOM 837 C C . ILE A 1 108 ? 13.726 -6.845 -17.639 1.00 71.88 108 ILE A C 1
ATOM 839 O O . ILE A 1 108 ? 14.059 -5.958 -16.853 1.00 71.88 108 ILE A O 1
ATOM 843 N N . HIS A 1 109 ? 13.190 -6.583 -18.826 1.00 71.56 109 HIS A N 1
ATOM 844 C CA . HIS A 1 109 ? 12.755 -5.250 -19.207 1.00 71.56 109 HIS A CA 1
ATOM 845 C C . HIS A 1 109 ? 11.397 -4.999 -18.550 1.00 71.56 109 HIS A C 1
ATOM 847 O O . HIS A 1 109 ? 10.384 -5.474 -19.053 1.00 71.56 109 HIS A O 1
ATOM 853 N N . SER A 1 110 ? 11.414 -4.300 -17.416 1.00 83.44 110 SER A N 1
ATOM 854 C CA . SER A 1 110 ? 10.218 -3.795 -16.738 1.00 83.44 110 SER A CA 1
ATOM 855 C C . SER A 1 110 ? 9.661 -2.598 -17.510 1.00 83.44 110 SER A C 1
ATOM 857 O O . SER A 1 110 ? 10.422 -1.768 -18.016 1.00 83.44 110 SER A O 1
ATOM 859 N N . ALA A 1 111 ? 8.340 -2.507 -17.625 1.00 85.75 111 ALA A N 1
ATOM 860 C CA . ALA A 1 111 ? 7.640 -1.342 -18.153 1.00 85.75 111 ALA A CA 1
ATOM 861 C C . ALA A 1 111 ? 7.508 -0.218 -17.110 1.00 85.75 111 ALA A C 1
ATOM 863 O O . ALA A 1 111 ? 7.066 0.883 -17.458 1.00 85.75 111 ALA A O 1
ATOM 864 N N . LEU A 1 112 ? 7.866 -0.492 -15.852 1.00 90.62 112 LEU A N 1
ATOM 865 C CA . LEU A 1 112 ? 7.985 0.502 -14.793 1.00 90.62 112 LEU A CA 1
ATOM 866 C C . LEU A 1 112 ? 9.327 1.231 -14.886 1.00 90.62 112 LEU A C 1
ATOM 868 O O . LEU A 1 112 ? 10.364 0.646 -15.200 1.00 90.62 112 LEU A O 1
ATOM 872 N N . ASP A 1 113 ? 9.320 2.521 -14.557 1.00 92.56 113 ASP A N 1
ATOM 873 C CA . ASP A 1 113 ? 10.562 3.243 -14.327 1.00 92.56 113 ASP A CA 1
ATOM 874 C C . ASP A 1 113 ? 11.206 2.802 -13.002 1.00 92.56 113 ASP A C 1
ATOM 876 O O . ASP A 1 113 ? 10.539 2.338 -12.069 1.00 92.56 113 ASP A O 1
ATOM 880 N N . SER A 1 114 ? 12.522 2.989 -12.898 1.00 91.50 114 SER A N 1
ATOM 881 C CA . SER A 1 114 ? 13.294 2.550 -11.734 1.00 91.50 114 SER A CA 1
ATOM 882 C C . SER A 1 114 ? 12.768 3.114 -10.414 1.00 91.50 114 SER A C 1
ATOM 884 O O . SER A 1 114 ? 12.860 2.448 -9.387 1.00 91.50 114 SER A O 1
ATOM 886 N N . ARG A 1 115 ? 12.218 4.335 -10.405 1.00 94.06 115 ARG A N 1
ATOM 887 C CA . ARG A 1 115 ? 11.700 4.948 -9.178 1.00 94.06 115 ARG A CA 1
ATOM 888 C C . ARG A 1 115 ? 10.410 4.262 -8.749 1.00 94.06 115 ARG A C 1
ATOM 890 O O . ARG A 1 115 ? 10.285 3.922 -7.573 1.00 94.06 115 ARG A O 1
ATOM 897 N N . ARG A 1 116 ? 9.477 4.024 -9.677 1.00 95.94 116 ARG A N 1
ATOM 898 C CA . ARG A 1 116 ? 8.221 3.322 -9.376 1.00 95.94 116 ARG A CA 1
ATOM 899 C C . ARG A 1 116 ? 8.476 1.901 -8.879 1.00 95.94 116 ARG A C 1
ATOM 901 O O . ARG A 1 116 ? 7.936 1.538 -7.836 1.00 95.94 116 ARG A O 1
ATOM 908 N N . ALA A 1 117 ? 9.349 1.150 -9.552 1.00 94.88 117 ALA A N 1
ATOM 909 C CA . ALA A 1 117 ? 9.715 -0.204 -9.133 1.00 94.88 117 ALA A CA 1
ATOM 910 C C . ALA A 1 117 ? 10.349 -0.216 -7.729 1.00 94.88 117 ALA A C 1
ATOM 912 O O . ALA A 1 117 ? 9.914 -0.964 -6.853 1.00 94.88 117 ALA A O 1
ATOM 913 N N . ASN A 1 118 ? 11.313 0.674 -7.466 1.00 95.38 118 ASN A N 1
ATOM 914 C CA . ASN A 1 118 ? 11.969 0.769 -6.159 1.00 95.38 118 ASN A CA 1
ATOM 915 C C . ASN A 1 118 ? 10.992 1.122 -5.030 1.00 95.38 118 ASN A C 1
ATOM 917 O O . ASN A 1 118 ? 11.057 0.518 -3.961 1.00 95.38 118 ASN A O 1
ATOM 921 N N . ASN A 1 119 ? 10.064 2.057 -5.260 1.00 95.81 119 ASN A N 1
ATOM 922 C CA . ASN A 1 119 ? 9.048 2.411 -4.267 1.00 95.81 119 ASN A CA 1
ATOM 923 C C . ASN A 1 119 ? 8.169 1.206 -3.901 1.00 95.81 119 ASN A C 1
ATOM 925 O O . ASN A 1 119 ? 7.893 0.991 -2.722 1.00 95.81 119 ASN A O 1
ATOM 929 N N . ILE A 1 120 ? 7.781 0.391 -4.888 1.00 96.44 120 ILE A N 1
ATOM 930 C CA . ILE A 1 120 ? 7.007 -0.836 -4.659 1.00 96.44 120 ILE A CA 1
ATOM 931 C C . ILE A 1 120 ? 7.828 -1.841 -3.848 1.00 96.44 120 ILE A C 1
ATOM 933 O O . ILE A 1 120 ? 7.346 -2.342 -2.835 1.00 96.44 120 ILE A O 1
ATOM 937 N N . HIS A 1 121 ? 9.085 -2.092 -4.222 1.00 94.44 121 HIS A N 1
ATOM 938 C CA . HIS A 1 121 ? 9.954 -3.001 -3.470 1.00 94.44 121 HIS A CA 1
ATOM 939 C C . HIS A 1 121 ? 10.140 -2.569 -2.009 1.00 94.44 121 HIS A C 1
ATOM 941 O O . HIS A 1 121 ? 10.065 -3.405 -1.107 1.00 94.44 121 HIS A O 1
ATOM 947 N N . ILE A 1 122 ? 10.351 -1.272 -1.769 1.00 94.50 122 ILE A N 1
ATOM 948 C CA . ILE A 1 122 ? 10.499 -0.712 -0.421 1.00 94.50 122 ILE A CA 1
ATOM 949 C C . ILE A 1 122 ? 9.187 -0.826 0.363 1.00 94.50 122 ILE A C 1
ATOM 951 O O . ILE A 1 122 ? 9.210 -1.192 1.534 1.00 94.50 122 ILE A O 1
ATOM 955 N N . GLY A 1 123 ? 8.038 -0.543 -0.254 1.00 93.50 123 GLY A N 1
ATOM 956 C CA . GLY A 1 123 ? 6.747 -0.685 0.421 1.00 93.50 123 GLY A CA 1
ATOM 957 C C . GLY A 1 123 ? 6.435 -2.137 0.784 1.00 93.50 123 GLY A C 1
ATOM 958 O O . GLY A 1 123 ? 6.008 -2.414 1.902 1.00 93.50 123 GLY A O 1
ATOM 959 N N . LEU A 1 124 ? 6.722 -3.083 -0.116 1.00 92.25 124 LEU A N 1
ATOM 960 C CA . LEU A 1 124 ? 6.505 -4.512 0.126 1.00 92.25 124 LEU A CA 1
ATOM 961 C C . LEU A 1 124 ? 7.441 -5.086 1.197 1.00 92.25 124 LEU A C 1
ATOM 963 O O . LEU A 1 124 ? 7.039 -5.986 1.937 1.00 92.25 124 LEU A O 1
ATOM 967 N N . SER A 1 125 ? 8.677 -4.588 1.311 1.00 91.69 125 SER A N 1
ATOM 968 C CA . SER A 1 125 ? 9.628 -5.091 2.311 1.00 91.69 125 SER A CA 1
ATOM 969 C C . SER A 1 125 ? 9.164 -4.825 3.746 1.00 91.69 125 SER A C 1
ATOM 971 O O . SER A 1 125 ? 9.399 -5.667 4.613 1.00 91.69 125 SER A O 1
ATOM 973 N N . ARG A 1 126 ? 8.422 -3.732 3.980 1.00 86.69 126 ARG A N 1
ATOM 974 C CA . ARG A 1 126 ? 7.872 -3.361 5.298 1.00 86.69 126 ARG A CA 1
ATOM 975 C C . ARG A 1 126 ? 6.934 -4.417 5.885 1.00 86.69 126 ARG A C 1
ATOM 977 O O . ARG A 1 126 ? 6.877 -4.564 7.099 1.00 86.69 126 ARG A O 1
ATOM 984 N N . PHE A 1 127 ? 6.233 -5.173 5.039 1.00 80.88 127 PHE A N 1
ATOM 985 C CA . PHE A 1 127 ? 5.182 -6.101 5.478 1.00 80.88 127 PHE A CA 1
ATOM 986 C C . PHE A 1 127 ? 5.436 -7.553 5.074 1.00 80.88 127 PHE A C 1
ATOM 988 O O . PHE A 1 127 ? 4.607 -8.422 5.336 1.00 80.88 127 PHE A O 1
ATOM 995 N N . LYS A 1 128 ? 6.595 -7.852 4.476 1.00 76.56 128 LYS A N 1
ATOM 996 C CA . LYS A 1 128 ? 6.911 -9.198 3.981 1.00 76.56 128 LYS A CA 1
ATOM 997 C C . LYS A 1 128 ? 6.899 -10.257 5.090 1.00 76.56 128 LYS A C 1
ATOM 999 O O . LYS A 1 1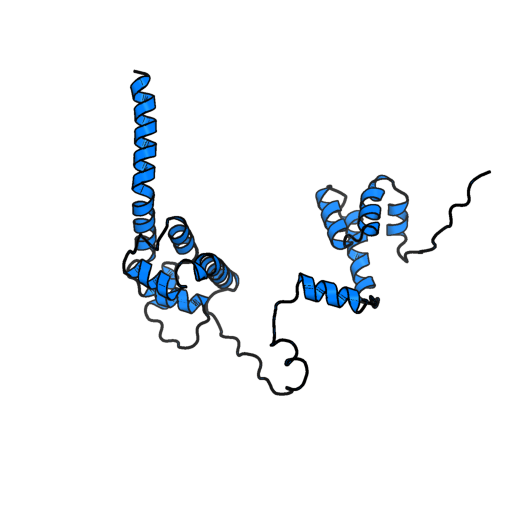28 ? 6.424 -11.361 4.849 1.00 76.56 128 LYS A O 1
ATOM 1004 N N . ALA A 1 129 ? 7.375 -9.913 6.287 1.00 70.56 129 ALA A N 1
ATOM 1005 C CA . ALA A 1 129 ? 7.391 -10.821 7.436 1.00 70.56 129 ALA A CA 1
ATOM 1006 C C . ALA A 1 129 ? 6.036 -10.905 8.164 1.00 70.56 129 ALA A C 1
ATOM 1008 O O . ALA A 1 129 ? 5.664 -11.976 8.628 1.00 70.56 129 ALA A O 1
ATOM 1009 N N . ALA A 1 130 ? 5.294 -9.795 8.246 1.00 70.31 130 ALA A N 1
ATOM 1010 C CA . ALA A 1 130 ? 4.067 -9.705 9.044 1.00 70.31 130 ALA A CA 1
ATOM 1011 C C . ALA A 1 130 ? 2.795 -10.112 8.278 1.00 70.31 130 ALA A C 1
ATOM 1013 O O . ALA A 1 130 ? 1.894 -10.702 8.860 1.00 70.31 130 ALA A O 1
ATOM 1014 N N . ALA A 1 131 ? 2.720 -9.825 6.975 1.00 74.38 131 ALA A N 1
ATOM 1015 C CA . ALA A 1 131 ? 1.507 -10.003 6.171 1.00 74.38 131 ALA A CA 1
ATOM 1016 C C . ALA A 1 131 ? 1.558 -11.211 5.216 1.00 74.38 131 ALA A C 1
ATOM 1018 O O . ALA A 1 131 ? 0.728 -11.318 4.318 1.00 74.38 131 ALA A O 1
ATOM 1019 N N . GLY A 1 132 ? 2.543 -12.108 5.363 1.00 82.44 132 GLY A N 1
ATOM 1020 C CA . GLY A 1 132 ? 2.675 -13.308 4.520 1.00 82.44 132 GLY A CA 1
ATOM 1021 C C . GLY A 1 132 ? 3.159 -13.037 3.087 1.00 82.44 132 GLY A C 1
ATOM 1022 O O . GLY A 1 132 ? 3.036 -13.895 2.212 1.00 82.44 132 GLY A O 1
ATOM 1023 N N . GLY A 1 133 ? 3.715 -11.850 2.832 1.00 88.25 133 GLY A N 1
ATOM 1024 C CA . GLY A 1 133 ? 4.257 -11.450 1.533 1.00 88.25 133 GLY A CA 1
ATOM 1025 C C . GLY A 1 133 ? 3.221 -10.921 0.525 1.00 88.25 133 GLY A C 1
ATOM 1026 O O . GLY A 1 133 ? 2.035 -10.802 0.833 1.00 88.25 133 GLY A O 1
ATOM 1027 N N . PRO A 1 134 ? 3.659 -10.583 -0.706 1.00 91.12 134 PRO A N 1
ATOM 1028 C CA . PRO A 1 134 ? 2.824 -9.873 -1.681 1.00 91.12 134 PRO A CA 1
ATOM 1029 C C . PRO A 1 134 ? 1.557 -10.636 -2.091 1.00 91.12 134 PRO A C 1
ATOM 1031 O O . PRO A 1 134 ? 0.486 -10.045 -2.170 1.00 91.12 134 PRO A O 1
ATOM 1034 N N . SER A 1 135 ? 1.648 -11.954 -2.296 1.00 91.75 135 SER A N 1
ATOM 1035 C CA . SER A 1 135 ? 0.490 -12.769 -2.695 1.00 91.75 135 SER A CA 1
ATOM 1036 C C . SER A 1 135 ? -0.574 -12.857 -1.599 1.00 91.75 135 SER A C 1
ATOM 1038 O O . SER A 1 135 ? -1.765 -12.864 -1.906 1.00 91.75 135 SER A O 1
ATOM 1040 N N . ALA A 1 136 ? -0.161 -12.929 -0.331 1.00 93.00 136 ALA A N 1
ATOM 1041 C CA . ALA A 1 136 ? -1.085 -12.958 0.797 1.00 93.00 136 ALA A CA 1
ATOM 1042 C C . ALA A 1 136 ? -1.774 -11.599 0.983 1.00 93.00 136 ALA A C 1
ATOM 1044 O O . ALA A 1 136 ? -2.976 -11.562 1.227 1.00 93.00 136 ALA A O 1
ATOM 1045 N N . LEU A 1 137 ? -1.056 -10.489 0.766 1.00 94.00 137 LEU A N 1
ATOM 1046 C CA . LEU A 1 137 ? -1.646 -9.147 0.734 1.00 94.00 137 LEU A CA 1
ATOM 1047 C C . LEU A 1 137 ? -2.701 -9.011 -0.370 1.00 94.00 137 LEU A C 1
ATOM 1049 O O . LEU A 1 137 ? -3.797 -8.526 -0.104 1.00 94.00 137 LEU A O 1
ATOM 1053 N N . VAL A 1 138 ? -2.412 -9.483 -1.588 1.00 95.19 138 VAL A N 1
ATOM 1054 C CA . VAL A 1 138 ? -3.386 -9.472 -2.696 1.00 95.19 138 VAL A CA 1
ATOM 1055 C C . VAL A 1 138 ? -4.646 -10.259 -2.322 1.00 95.19 138 VAL A C 1
ATOM 1057 O O . VAL A 1 138 ? -5.758 -9.775 -2.536 1.00 95.19 138 VAL A O 1
ATOM 1060 N N . ALA A 1 139 ? -4.490 -11.446 -1.727 1.00 95.25 139 ALA A N 1
ATOM 1061 C CA . ALA A 1 139 ? -5.615 -12.250 -1.251 1.00 95.25 139 ALA A CA 1
ATOM 1062 C C . ALA A 1 139 ? -6.399 -11.533 -0.139 1.00 95.25 139 ALA A C 1
ATOM 1064 O O . ALA A 1 139 ? -7.620 -11.436 -0.212 1.00 95.25 139 ALA A O 1
ATOM 1065 N N . ALA A 1 140 ? -5.710 -10.933 0.835 1.00 95.81 140 ALA A N 1
ATOM 1066 C CA . ALA A 1 140 ? -6.345 -10.175 1.905 1.00 95.81 140 ALA A CA 1
ATOM 1067 C C . ALA A 1 140 ? -7.168 -8.995 1.363 1.00 95.81 140 ALA A C 1
ATOM 1069 O O . ALA A 1 140 ? -8.304 -8.803 1.792 1.00 95.81 140 ALA A O 1
ATOM 1070 N N . VAL A 1 141 ? -6.650 -8.241 0.383 1.00 96.94 141 VAL A N 1
ATOM 1071 C CA . VAL A 1 141 ? -7.391 -7.154 -0.288 1.00 96.94 141 VAL A CA 1
ATOM 1072 C C . VAL A 1 141 ? -8.574 -7.703 -1.087 1.00 96.94 141 VAL A C 1
ATOM 1074 O O . VAL A 1 141 ? -9.662 -7.118 -1.070 1.00 96.94 141 VAL A O 1
ATOM 1077 N N . ARG A 1 142 ? -8.409 -8.843 -1.768 1.00 96.81 142 ARG A N 1
ATOM 1078 C CA . ARG A 1 142 ? -9.500 -9.510 -2.491 1.00 96.81 142 ARG A CA 1
ATOM 1079 C C . ARG A 1 142 ? -10.632 -9.916 -1.548 1.00 96.81 142 ARG A C 1
ATOM 1081 O O . ARG A 1 142 ? -11.783 -9.626 -1.868 1.00 96.81 142 ARG A O 1
ATOM 1088 N N . ASP A 1 143 ? -10.309 -10.452 -0.381 1.00 96.25 143 ASP A N 1
ATOM 1089 C CA . ASP A 1 143 ? -11.290 -10.981 0.572 1.00 96.25 143 ASP A CA 1
ATOM 1090 C C . ASP A 1 143 ? -11.755 -9.936 1.603 1.00 96.25 143 ASP A C 1
ATOM 1092 O O . ASP A 1 143 ? -12.730 -10.155 2.313 1.00 96.25 143 ASP A O 1
ATOM 1096 N N . GLY A 1 144 ? -11.102 -8.769 1.670 1.00 96.25 144 GLY A N 1
ATOM 1097 C CA . GLY A 1 144 ? -11.430 -7.712 2.634 1.00 96.25 144 GLY A CA 1
ATOM 1098 C C . GLY A 1 144 ? -11.051 -8.061 4.077 1.00 96.25 144 GLY A C 1
ATOM 1099 O O . GLY A 1 144 ? -11.764 -7.697 5.008 1.00 96.25 144 GLY A O 1
ATOM 1100 N N . ARG A 1 145 ? -9.942 -8.780 4.274 1.00 95.50 145 ARG A N 1
ATOM 1101 C CA . ARG A 1 145 ? -9.490 -9.276 5.583 1.00 95.50 145 ARG A CA 1
ATOM 1102 C C . ARG A 1 145 ? -8.904 -8.180 6.474 1.00 95.50 145 ARG A C 1
ATOM 1104 O O . ARG A 1 145 ? -7.707 -7.904 6.434 1.00 95.50 145 ARG A O 1
ATOM 1111 N N . LEU A 1 146 ? -9.752 -7.568 7.295 1.00 94.62 146 LEU A N 1
ATOM 1112 C CA . LEU A 1 146 ? -9.383 -6.479 8.209 1.00 94.62 146 LEU A CA 1
ATOM 1113 C C . LEU A 1 146 ? -8.432 -6.899 9.346 1.00 94.62 146 LEU A C 1
ATOM 1115 O O . LEU A 1 146 ? -7.756 -6.061 9.928 1.00 94.62 146 LEU A O 1
ATOM 1119 N N . ASP A 1 147 ? -8.324 -8.188 9.645 1.00 91.62 147 ASP A N 1
ATOM 1120 C CA . ASP A 1 147 ? -7.360 -8.708 10.617 1.00 91.62 147 ASP A CA 1
ATOM 1121 C C . ASP A 1 147 ? -5.905 -8.609 10.121 1.00 91.62 147 ASP A C 1
ATOM 1123 O O . ASP A 1 147 ? -4.988 -8.410 10.913 1.00 91.62 147 ASP A O 1
ATOM 1127 N N . VAL A 1 148 ? -5.699 -8.699 8.803 1.00 92.38 148 VAL A N 1
ATOM 1128 C CA . VAL A 1 148 ? -4.386 -8.541 8.151 1.00 92.38 148 VAL A CA 1
ATOM 1129 C C . VAL A 1 148 ? -4.194 -7.113 7.631 1.00 92.38 148 VAL A C 1
ATOM 1131 O O . VAL A 1 148 ? -3.093 -6.564 7.674 1.00 92.38 148 VAL A O 1
ATOM 1134 N N . LEU A 1 149 ? -5.264 -6.497 7.124 1.00 94.44 149 LEU A N 1
ATOM 1135 C CA . LEU A 1 149 ? -5.252 -5.168 6.516 1.00 94.44 149 LEU A CA 1
ATOM 1136 C C . LEU A 1 149 ? -5.376 -4.069 7.573 1.00 94.44 149 LEU A C 1
ATOM 1138 O O . LEU A 1 149 ? -6.404 -3.398 7.669 1.00 94.44 149 LEU A O 1
ATOM 1142 N N . THR A 1 150 ? -4.322 -3.882 8.362 1.00 94.00 150 THR A N 1
ATOM 1143 C CA . THR A 1 150 ? -4.230 -2.773 9.320 1.00 94.00 150 THR A CA 1
ATOM 1144 C C . THR A 1 150 ? -4.179 -1.413 8.599 1.00 94.00 150 THR A C 1
ATOM 1146 O O . THR A 1 150 ? -3.848 -1.360 7.408 1.00 94.00 150 THR A O 1
ATOM 1149 N N . PRO A 1 151 ? -4.466 -0.287 9.288 1.00 95.00 151 PRO A N 1
ATOM 1150 C CA . PRO A 1 151 ? -4.375 1.047 8.690 1.00 95.00 151 PRO A CA 1
ATOM 1151 C C . PRO A 1 151 ? -3.029 1.331 8.009 1.00 95.00 151 PRO A C 1
ATOM 1153 O O . PRO A 1 151 ? -3.007 1.867 6.905 1.00 95.00 151 PRO A O 1
ATOM 1156 N N . ASP A 1 152 ? -1.914 0.925 8.622 1.00 93.25 152 ASP A N 1
ATOM 1157 C CA . ASP A 1 152 ? -0.565 1.162 8.087 1.00 93.25 152 ASP A CA 1
ATOM 1158 C C . ASP A 1 152 ? -0.291 0.361 6.807 1.00 93.25 152 ASP A C 1
ATOM 1160 O O . ASP A 1 152 ? 0.324 0.863 5.856 1.00 93.25 152 ASP A O 1
ATOM 1164 N N . VAL A 1 153 ? -0.783 -0.883 6.764 1.00 94.56 153 VAL A N 1
ATOM 1165 C CA . VAL A 1 153 ? -0.728 -1.728 5.565 1.00 94.56 153 VAL A CA 1
ATOM 1166 C C . VAL A 1 153 ? -1.544 -1.079 4.453 1.00 94.56 153 VAL A C 1
ATOM 1168 O O . VAL A 1 153 ? -1.048 -0.931 3.340 1.00 94.56 153 VAL A O 1
ATOM 1171 N N . LEU A 1 154 ? -2.772 -0.647 4.748 1.00 96.00 154 LEU A N 1
ATOM 1172 C CA . LEU A 1 154 ? -3.675 -0.041 3.769 1.00 96.00 154 LEU A CA 1
ATOM 1173 C C . LEU A 1 154 ? -3.161 1.300 3.233 1.00 96.00 154 LEU A C 1
ATOM 1175 O O . LEU A 1 154 ? -3.235 1.523 2.026 1.00 96.00 154 LEU A O 1
ATOM 1179 N N . HIS A 1 155 ? -2.573 2.150 4.079 1.00 95.50 155 HIS A N 1
ATOM 1180 C CA . HIS A 1 155 ? -1.889 3.373 3.638 1.00 95.50 155 HIS A CA 1
ATOM 1181 C C . HIS A 1 155 ? -0.736 3.058 2.690 1.00 95.50 155 HIS A C 1
ATOM 1183 O O . HIS A 1 155 ? -0.647 3.632 1.607 1.00 95.50 155 HIS A O 1
ATOM 1189 N N . THR A 1 156 ? 0.109 2.085 3.040 1.00 95.31 156 THR A N 1
ATOM 1190 C CA . THR A 1 156 ? 1.214 1.699 2.154 1.00 95.31 156 THR A CA 1
ATOM 1191 C C . THR A 1 156 ? 0.694 1.121 0.838 1.00 95.31 156 THR A C 1
ATOM 1193 O O . THR A 1 156 ? 1.213 1.455 -0.225 1.00 95.31 156 THR A O 1
ATOM 1196 N N . LEU A 1 157 ? -0.352 0.289 0.876 1.00 95.94 157 LEU A N 1
ATOM 1197 C CA . LEU A 1 157 ? -0.991 -0.256 -0.323 1.00 95.94 157 LEU A CA 1
ATOM 1198 C C . LEU A 1 157 ? -1.618 0.833 -1.202 1.00 95.94 157 LEU A C 1
ATOM 1200 O O . LEU A 1 157 ? -1.596 0.684 -2.421 1.00 95.94 157 LEU A O 1
ATOM 1204 N N . ALA A 1 158 ? -2.131 1.922 -0.628 1.00 95.88 158 ALA A N 1
ATOM 1205 C CA . ALA A 1 158 ? -2.610 3.068 -1.399 1.00 95.88 158 ALA A CA 1
ATOM 1206 C C . ALA A 1 158 ? -1.458 3.771 -2.146 1.00 95.88 158 ALA A C 1
ATOM 1208 O O . ALA A 1 158 ? -1.619 4.162 -3.300 1.00 95.88 158 ALA A O 1
ATOM 1209 N N . GLU A 1 159 ? -0.272 3.868 -1.535 1.00 95.38 159 GLU A N 1
ATOM 1210 C CA . GLU A 1 159 ? 0.914 4.474 -2.159 1.00 95.38 159 GLU A CA 1
ATOM 1211 C C . GLU A 1 159 ? 1.528 3.603 -3.273 1.00 95.38 159 GLU A C 1
ATOM 1213 O O . GLU A 1 159 ? 1.902 4.095 -4.347 1.00 95.38 159 GLU A O 1
ATOM 1218 N N . ILE A 1 160 ? 1.669 2.295 -3.028 1.00 96.00 160 ILE A N 1
ATOM 1219 C CA . ILE A 1 160 ? 2.382 1.382 -3.940 1.00 96.00 160 ILE A CA 1
ATOM 1220 C C . ILE A 1 160 ? 1.464 0.598 -4.879 1.00 96.00 160 ILE A C 1
ATOM 1222 O O . ILE A 1 160 ? 1.947 0.014 -5.847 1.00 96.00 160 ILE A O 1
ATOM 1226 N N . GLY A 1 161 ? 0.159 0.560 -4.607 1.00 95.69 161 GLY A N 1
ATOM 1227 C CA . GLY A 1 161 ? -0.824 -0.165 -5.407 1.00 95.69 161 GLY A CA 1
ATOM 1228 C C . GLY A 1 161 ? -0.964 0.388 -6.830 1.00 95.69 161 GLY A C 1
ATOM 1229 O O . GLY A 1 161 ? -0.498 1.493 -7.122 1.00 95.69 161 GLY A O 1
ATOM 1230 N N . PRO A 1 162 ? -1.609 -0.362 -7.742 1.00 96.38 162 PRO A N 1
ATOM 1231 C CA . PRO A 1 162 ? -1.694 0.010 -9.151 1.00 96.38 162 PRO A CA 1
ATOM 1232 C C . PRO A 1 162 ? -2.578 1.243 -9.355 1.00 96.38 162 PRO A C 1
ATOM 1234 O O . PRO A 1 162 ? -3.737 1.267 -8.946 1.00 96.38 162 PRO A O 1
ATOM 1237 N N . THR A 1 163 ? -2.054 2.254 -10.039 1.00 94.69 163 THR A N 1
ATOM 1238 C CA . THR A 1 163 ? -2.810 3.433 -10.486 1.00 94.69 163 THR A CA 1
ATOM 1239 C C . THR A 1 163 ? -3.905 3.047 -11.491 1.00 94.69 163 THR A C 1
ATOM 1241 O O . THR A 1 163 ? -3.811 1.999 -12.129 1.00 94.69 163 THR A O 1
ATOM 1244 N N . PRO A 1 164 ? -4.919 3.898 -11.746 1.00 93.19 164 PRO A N 1
ATOM 1245 C CA . PRO A 1 164 ? -5.968 3.593 -12.727 1.00 93.19 164 PRO A CA 1
ATOM 1246 C C . PRO A 1 164 ? -5.442 3.275 -14.138 1.00 93.19 164 PRO A C 1
ATOM 1248 O O . PRO A 1 164 ? -6.039 2.483 -14.869 1.00 93.19 164 PRO A O 1
ATOM 1251 N N . VAL A 1 165 ? -4.313 3.875 -14.529 1.00 93.31 165 VAL A N 1
ATOM 1252 C CA . VAL A 1 165 ? -3.639 3.589 -15.805 1.00 93.31 165 VAL A CA 1
ATOM 1253 C C . VAL A 1 165 ? -2.980 2.208 -15.773 1.00 93.31 165 VAL A C 1
ATOM 1255 O O . VAL A 1 165 ? -3.125 1.441 -16.724 1.00 93.31 165 VAL A O 1
ATOM 1258 N N . GLU A 1 166 ? -2.295 1.868 -14.679 1.00 94.75 166 GLU A N 1
ATOM 1259 C CA . GLU A 1 166 ? -1.680 0.550 -14.471 1.00 94.75 166 GLU A CA 1
ATOM 1260 C C . GLU A 1 166 ? -2.741 -0.558 -14.380 1.00 94.75 166 GLU A C 1
ATOM 1262 O O . GLU A 1 166 ? -2.563 -1.607 -14.988 1.00 94.75 166 GLU A O 1
ATOM 1267 N N . VAL A 1 167 ? -3.888 -0.317 -13.734 1.00 95.56 167 VAL A N 1
ATOM 1268 C CA . VAL A 1 167 ? -5.014 -1.269 -13.702 1.00 95.56 167 VAL A CA 1
ATOM 1269 C C . VAL A 1 167 ? -5.488 -1.591 -15.121 1.00 95.56 167 VAL A C 1
ATOM 1271 O O . VAL A 1 167 ? -5.646 -2.759 -15.466 1.00 95.56 167 VAL A O 1
ATOM 1274 N N . LYS A 1 168 ? -5.659 -0.579 -15.983 1.00 92.94 168 LYS A N 1
ATOM 1275 C CA . LYS A 1 168 ? -6.028 -0.796 -17.394 1.00 92.94 168 LYS A CA 1
ATOM 1276 C C . LYS A 1 168 ? -4.934 -1.511 -18.186 1.00 92.94 168 LYS A C 1
ATOM 1278 O O . LYS A 1 168 ? -5.249 -2.330 -19.042 1.00 92.94 168 LYS A O 1
ATOM 1283 N N . ARG A 1 169 ? -3.664 -1.192 -17.920 1.00 91.75 169 ARG A N 1
ATOM 1284 C CA . ARG A 1 169 ? -2.506 -1.825 -18.570 1.00 91.75 169 ARG A CA 1
ATOM 1285 C C . ARG A 1 169 ? -2.413 -3.309 -18.223 1.00 91.75 169 ARG A C 1
ATOM 1287 O O . ARG A 1 169 ? -2.125 -4.118 -19.100 1.00 91.75 169 ARG A O 1
ATOM 1294 N N . TYR A 1 170 ? -2.637 -3.650 -16.957 1.00 93.06 170 TYR A N 1
ATOM 1295 C CA . TYR A 1 170 ? -2.380 -4.987 -16.437 1.00 93.06 170 TYR A CA 1
ATOM 1296 C C . TYR A 1 170 ? -3.608 -5.903 -16.397 1.00 93.06 170 TYR A C 1
ATOM 1298 O O . TYR A 1 170 ? -3.432 -7.115 -16.314 1.00 93.06 170 TYR A O 1
ATOM 1306 N N . SER A 1 171 ? -4.829 -5.376 -16.549 1.00 85.94 171 SER A N 1
ATOM 1307 C CA . SER A 1 171 ? -6.073 -6.169 -16.528 1.00 85.94 171 SER A CA 1
ATOM 1308 C C . SER A 1 171 ? -6.114 -7.315 -17.545 1.00 85.94 171 SER A C 1
ATOM 1310 O O . SER A 1 171 ? -6.762 -8.326 -17.299 1.00 85.94 171 SER A O 1
ATOM 1312 N N . ASN A 1 172 ? -5.403 -7.178 -18.669 1.00 84.31 172 ASN A N 1
ATOM 1313 C CA . ASN A 1 172 ? -5.304 -8.188 -19.728 1.00 84.31 172 ASN A CA 1
ATOM 1314 C C . ASN A 1 172 ? -3.855 -8.620 -20.000 1.00 84.31 172 ASN A C 1
ATOM 1316 O O . ASN A 1 172 ? -3.530 -9.060 -21.107 1.00 84.31 172 ASN A O 1
ATOM 1320 N N . PHE A 1 173 ? -2.958 -8.457 -19.027 1.00 87.75 173 PHE A N 1
ATOM 1321 C CA . PHE A 1 173 ? -1.553 -8.796 -19.217 1.00 87.75 173 PHE A CA 1
ATOM 1322 C C . PHE A 1 173 ? -1.366 -10.306 -19.431 1.00 87.75 173 PHE A C 1
ATOM 1324 O O . PHE A 1 173 ? -1.843 -11.122 -18.648 1.00 87.75 173 PHE A O 1
ATOM 1331 N N . ARG A 1 174 ? -0.651 -10.681 -20.501 1.00 82.75 174 ARG A N 1
ATOM 1332 C CA . ARG A 1 174 ? -0.353 -12.083 -20.866 1.00 82.75 174 ARG A CA 1
ATOM 1333 C C . ARG A 1 174 ? 1.146 -12.404 -20.907 1.00 82.75 174 ARG A C 1
ATOM 1335 O O . ARG A 1 174 ? 1.535 -13.469 -21.379 1.00 82.75 174 ARG A O 1
ATOM 1342 N N . GLY A 1 175 ? 2.000 -11.479 -20.472 1.00 81.00 175 GLY A N 1
ATOM 1343 C CA . GLY A 1 175 ? 3.446 -11.693 -20.452 1.00 81.00 175 GLY A CA 1
ATOM 1344 C C . GLY A 1 175 ? 3.873 -12.665 -19.347 1.00 81.00 175 GLY A C 1
ATOM 1345 O O . GLY A 1 175 ? 3.239 -12.755 -18.300 1.00 81.00 175 GLY A O 1
ATOM 1346 N N . ALA A 1 176 ? 4.967 -13.393 -19.576 1.00 74.06 176 ALA A N 1
ATOM 1347 C CA . ALA A 1 176 ? 5.491 -14.373 -18.617 1.00 74.06 176 ALA A CA 1
ATOM 1348 C C . ALA A 1 176 ? 6.704 -13.870 -17.814 1.00 74.06 176 ALA A C 1
ATOM 1350 O O . ALA A 1 176 ? 6.995 -14.401 -16.745 1.00 74.06 176 ALA A O 1
ATOM 1351 N N . LYS A 1 177 ? 7.429 -12.865 -18.322 1.00 83.38 177 LYS A N 1
ATOM 1352 C CA . LYS A 1 177 ? 8.625 -12.308 -17.677 1.00 83.38 177 LYS A CA 1
ATOM 1353 C C . LYS A 1 177 ? 8.284 -10.951 -17.071 1.00 83.38 177 LYS A C 1
ATOM 1355 O O . LYS A 1 177 ? 8.190 -9.978 -17.808 1.00 83.38 177 LYS A O 1
ATOM 1360 N N . LEU A 1 178 ? 8.103 -10.931 -15.758 1.00 88.56 178 LEU A N 1
ATOM 1361 C CA . LEU A 1 178 ? 7.879 -9.739 -14.943 1.00 88.56 178 LEU A CA 1
ATOM 1362 C C . LEU A 1 178 ? 8.957 -9.703 -13.860 1.00 88.56 178 LEU A C 1
ATOM 1364 O O . LEU A 1 178 ? 9.420 -10.762 -13.425 1.00 88.56 178 LEU A O 1
ATOM 1368 N N . ASP A 1 179 ? 9.346 -8.509 -13.431 1.00 90.12 179 ASP A N 1
ATOM 1369 C CA . ASP A 1 179 ? 10.031 -8.367 -12.148 1.00 90.12 179 ASP A CA 1
ATOM 1370 C C . ASP A 1 179 ? 9.023 -8.495 -10.987 1.00 90.12 179 ASP A C 1
ATOM 1372 O O . ASP A 1 179 ? 7.807 -8.564 -11.200 1.00 90.12 179 ASP A O 1
ATOM 1376 N N . ASP A 1 180 ? 9.508 -8.560 -9.744 1.00 90.44 180 ASP A N 1
ATOM 1377 C CA . ASP A 1 180 ? 8.611 -8.766 -8.598 1.00 90.44 180 ASP A CA 1
ATOM 1378 C C . ASP A 1 180 ? 7.648 -7.582 -8.384 1.00 90.44 180 ASP A C 1
ATOM 1380 O O . ASP A 1 180 ? 6.543 -7.773 -7.871 1.00 90.44 180 ASP A O 1
ATOM 1384 N N . ALA A 1 181 ? 8.042 -6.362 -8.772 1.00 93.38 181 ALA A N 1
ATOM 1385 C CA . ALA A 1 181 ? 7.211 -5.170 -8.632 1.00 93.38 181 ALA A CA 1
ATOM 1386 C C . ALA A 1 181 ? 6.033 -5.194 -9.616 1.00 93.38 181 ALA A C 1
ATOM 1388 O O . ALA A 1 181 ? 4.884 -5.023 -9.207 1.00 93.38 181 ALA A O 1
ATOM 1389 N N . GLU A 1 182 ? 6.284 -5.464 -10.898 1.00 93.88 182 GLU A N 1
ATOM 1390 C CA . GLU A 1 182 ? 5.230 -5.628 -11.896 1.00 93.88 182 GLU A CA 1
ATOM 1391 C C . GLU A 1 182 ? 4.357 -6.840 -11.599 1.00 93.88 182 GLU A C 1
ATOM 1393 O O . GLU A 1 182 ? 3.139 -6.748 -11.733 1.00 93.88 182 GLU A O 1
ATOM 139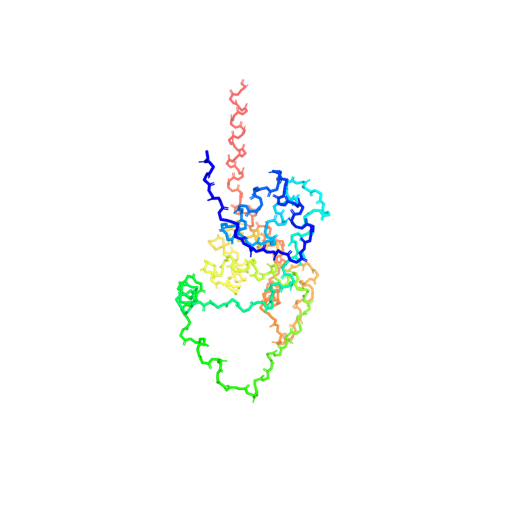8 N N . ARG A 1 183 ? 4.948 -7.957 -11.152 1.00 93.62 183 ARG A N 1
ATOM 1399 C CA . ARG A 1 183 ? 4.198 -9.145 -10.721 1.00 93.62 183 ARG A CA 1
ATOM 1400 C C . ARG A 1 183 ? 3.146 -8.765 -9.677 1.00 93.62 183 ARG A C 1
ATOM 1402 O O . ARG A 1 183 ? 1.977 -9.100 -9.842 1.00 93.62 183 ARG A O 1
ATOM 1409 N N . PHE A 1 184 ? 3.545 -8.008 -8.654 1.00 95.25 184 PHE A N 1
ATOM 1410 C CA . PHE A 1 184 ? 2.630 -7.511 -7.629 1.00 95.25 184 PHE A CA 1
ATOM 1411 C C . PHE A 1 184 ? 1.520 -6.619 -8.208 1.00 95.25 184 PHE A C 1
ATOM 1413 O O . PHE A 1 184 ? 0.355 -6.791 -7.851 1.00 95.25 184 PHE A O 1
ATOM 1420 N N . LEU A 1 185 ? 1.846 -5.693 -9.118 1.00 96.06 185 LEU A N 1
ATOM 1421 C CA . LEU A 1 185 ? 0.837 -4.824 -9.737 1.00 96.06 185 LEU A CA 1
ATOM 1422 C C . LEU A 1 185 ? -0.152 -5.599 -10.612 1.00 96.06 185 LEU A C 1
ATOM 1424 O O . LEU A 1 185 ? -1.343 -5.295 -10.578 1.00 96.06 185 LEU A O 1
ATOM 1428 N N . VAL A 1 186 ? 0.320 -6.590 -11.373 1.00 95.19 186 VAL A N 1
ATOM 1429 C CA . VAL A 1 186 ? -0.529 -7.468 -12.188 1.00 95.19 186 VAL A CA 1
ATOM 1430 C C . VAL A 1 186 ? -1.492 -8.243 -11.297 1.00 95.19 186 VAL A C 1
ATOM 1432 O O . VAL A 1 186 ? -2.697 -8.226 -11.548 1.00 95.19 186 VAL A O 1
ATOM 1435 N N . ASP A 1 187 ? -0.989 -8.849 -10.221 1.00 94.75 187 ASP A N 1
ATOM 1436 C CA . ASP A 1 187 ? -1.812 -9.610 -9.282 1.00 94.75 187 ASP A CA 1
ATOM 1437 C C . ASP A 1 187 ? -2.850 -8.703 -8.591 1.00 94.75 187 ASP A C 1
ATOM 1439 O O . ASP A 1 187 ? -4.032 -9.050 -8.524 1.00 94.75 187 ASP A O 1
ATOM 1443 N N . MET A 1 188 ? -2.458 -7.498 -8.159 1.00 96.00 188 MET A N 1
ATOM 1444 C CA . MET A 1 188 ? -3.371 -6.494 -7.590 1.00 96.00 188 MET A CA 1
ATOM 1445 C C . MET A 1 188 ? -4.417 -5.997 -8.597 1.00 96.00 188 MET A C 1
ATOM 1447 O O . MET A 1 188 ? -5.567 -5.778 -8.219 1.00 96.00 188 MET A O 1
ATOM 1451 N N . ALA A 1 189 ? -4.058 -5.838 -9.874 1.00 95.69 189 ALA A N 1
ATOM 1452 C CA . ALA A 1 189 ? -4.977 -5.385 -10.922 1.00 95.69 189 ALA A CA 1
ATOM 1453 C C . ALA A 1 189 ? -6.096 -6.399 -11.219 1.00 95.69 189 ALA A C 1
ATOM 1455 O O . ALA A 1 189 ? -7.118 -6.022 -11.792 1.00 95.69 189 ALA A O 1
ATOM 1456 N N . THR A 1 190 ? -5.946 -7.660 -10.792 1.00 94.50 190 THR A N 1
ATOM 1457 C CA . THR A 1 190 ? -7.034 -8.652 -10.845 1.00 94.50 190 THR A CA 1
ATOM 1458 C C . THR A 1 190 ? -8.165 -8.350 -9.861 1.00 94.50 190 THR A C 1
ATOM 1460 O O . THR A 1 190 ? -9.272 -8.862 -10.027 1.00 94.50 190 THR A O 1
ATOM 1463 N N . VAL A 1 191 ? -7.909 -7.540 -8.827 1.00 95.12 191 VAL A N 1
ATOM 1464 C CA . VAL A 1 191 ? -8.920 -7.161 -7.841 1.00 95.12 191 VAL A CA 1
ATOM 1465 C C . VAL A 1 191 ? -9.806 -6.055 -8.433 1.00 95.12 191 VAL A C 1
ATOM 1467 O O . VAL A 1 191 ? -9.308 -4.979 -8.775 1.00 95.12 191 VAL A O 1
ATOM 1470 N N . PRO A 1 192 ? -11.131 -6.265 -8.545 1.00 93.94 192 PRO A N 1
ATOM 1471 C CA . PRO A 1 192 ? -12.027 -5.246 -9.078 1.00 93.94 192 PRO A CA 1
ATOM 1472 C C . PRO A 1 192 ? -12.009 -3.985 -8.214 1.00 93.94 192 PRO A C 1
ATOM 1474 O O . PRO A 1 192 ? -12.164 -4.075 -6.995 1.00 93.94 192 PRO A O 1
ATOM 1477 N N . ARG A 1 193 ? -11.871 -2.813 -8.853 1.00 95.19 193 ARG A N 1
ATOM 1478 C CA . ARG A 1 193 ? -11.888 -1.500 -8.175 1.00 95.19 193 ARG A CA 1
ATOM 1479 C C . ARG A 1 193 ? -10.905 -1.431 -6.998 1.00 95.19 193 ARG A C 1
ATOM 1481 O O . ARG A 1 193 ? -11.246 -0.989 -5.904 1.00 95.19 193 ARG A O 1
ATOM 1488 N N . VAL A 1 194 ? -9.694 -1.953 -7.205 1.00 96.50 194 VAL A N 1
ATOM 1489 C CA . VAL A 1 194 ? -8.703 -2.148 -6.136 1.00 96.50 194 VAL A CA 1
ATOM 1490 C C . VAL A 1 194 ? -8.365 -0.861 -5.377 1.00 96.50 194 VAL A C 1
ATOM 1492 O O . VAL A 1 194 ? -8.242 -0.900 -4.158 1.00 96.50 194 VAL A O 1
ATOM 1495 N N . GLN A 1 195 ? -8.286 0.281 -6.064 1.00 94.94 195 GLN A N 1
ATOM 1496 C CA . GLN A 1 195 ? -7.977 1.576 -5.449 1.00 94.94 195 GLN A CA 1
ATOM 1497 C C . GLN A 1 195 ? -9.101 2.036 -4.516 1.00 94.94 195 GLN A C 1
ATOM 1499 O O . GLN A 1 195 ? -8.873 2.331 -3.344 1.00 94.94 195 GLN A O 1
ATOM 1504 N N . GLU A 1 196 ? -10.340 2.022 -5.006 1.00 96.44 196 GLU A N 1
ATOM 1505 C CA . GLU A 1 196 ? -11.515 2.367 -4.212 1.00 96.44 196 GLU A CA 1
ATOM 1506 C C . GLU A 1 196 ? -11.683 1.403 -3.037 1.00 96.44 196 GLU A C 1
ATOM 1508 O O . GLU A 1 196 ? -11.988 1.825 -1.923 1.00 96.44 196 GLU A O 1
ATOM 1513 N N . LYS A 1 197 ? -11.429 0.110 -3.264 1.00 97.50 197 LYS A N 1
ATOM 1514 C CA . LYS A 1 197 ? -11.499 -0.912 -2.223 1.00 97.50 197 LYS A CA 1
ATOM 1515 C C . LYS A 1 197 ? -10.498 -0.648 -1.099 1.00 97.50 197 LYS A C 1
ATOM 1517 O O . LYS A 1 197 ? -10.891 -0.715 0.061 1.00 97.50 197 LYS A O 1
ATOM 1522 N N . ILE A 1 198 ? -9.244 -0.312 -1.417 1.00 97.38 198 ILE A N 1
ATOM 1523 C CA . ILE A 1 198 ? -8.230 0.043 -0.409 1.00 97.38 198 ILE A CA 1
ATOM 1524 C C . ILE A 1 198 ? -8.699 1.242 0.423 1.00 97.38 198 ILE A C 1
ATOM 1526 O O . ILE A 1 198 ? -8.670 1.173 1.650 1.00 97.38 198 ILE A O 1
ATOM 1530 N N . HIS A 1 199 ? -9.190 2.308 -0.216 1.00 97.00 199 HIS A N 1
ATOM 1531 C CA . HIS A 1 199 ? -9.668 3.499 0.496 1.00 97.00 199 HIS A CA 1
ATOM 1532 C C . HIS A 1 199 ? -10.873 3.214 1.399 1.00 97.00 199 HIS A C 1
ATOM 1534 O O . HIS A 1 199 ? -10.927 3.705 2.526 1.00 97.00 199 HIS A O 1
ATOM 1540 N N . VAL A 1 200 ? -11.825 2.398 0.938 1.00 98.00 20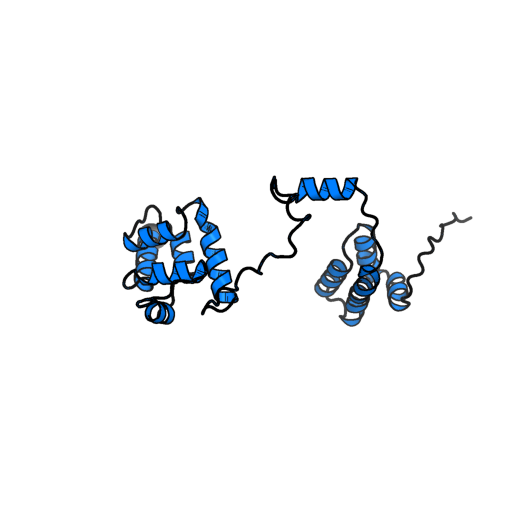0 VAL A N 1
ATOM 1541 C CA . VAL A 1 200 ? -12.988 2.013 1.749 1.00 98.00 200 VAL A CA 1
ATOM 1542 C C . VAL A 1 200 ? -12.559 1.175 2.950 1.00 98.00 200 VAL A C 1
ATOM 1544 O O . VAL A 1 200 ? -12.990 1.459 4.064 1.00 98.00 200 VAL A O 1
ATOM 1547 N N . LEU A 1 201 ? -11.690 0.178 2.762 1.00 97.88 201 LEU A N 1
ATOM 1548 C CA . LEU A 1 201 ? -11.195 -0.647 3.869 1.00 97.88 201 LEU A CA 1
ATOM 1549 C C . LEU A 1 201 ? -10.408 0.190 4.887 1.00 97.88 201 LEU A C 1
ATOM 1551 O O . LEU A 1 201 ? -10.556 -0.017 6.090 1.00 97.88 201 LEU A O 1
ATOM 1555 N N . LEU A 1 202 ? -9.627 1.168 4.418 1.00 97.56 202 LEU A N 1
ATOM 1556 C CA . LEU A 1 202 ? -8.896 2.095 5.283 1.00 97.56 202 LEU A CA 1
ATOM 1557 C C . LEU A 1 202 ? -9.853 2.930 6.134 1.00 97.56 202 LEU A C 1
ATOM 1559 O O . LEU A 1 202 ? -9.666 3.035 7.345 1.00 97.56 202 LEU A O 1
ATOM 1563 N N . PHE A 1 203 ? -10.902 3.472 5.515 1.00 97.75 203 PHE A N 1
ATOM 1564 C CA . PHE A 1 203 ? -11.934 4.208 6.234 1.00 97.75 203 PHE A CA 1
ATOM 1565 C C . PHE A 1 203 ? -12.634 3.328 7.275 1.00 97.75 203 PHE A C 1
ATOM 1567 O O . PHE A 1 203 ? -12.773 3.745 8.420 1.00 97.75 203 PHE A O 1
ATOM 1574 N N . VAL A 1 204 ? -13.015 2.097 6.913 1.00 97.62 204 VAL A N 1
ATOM 1575 C CA . VAL A 1 204 ? -13.657 1.148 7.839 1.00 97.62 204 VAL A CA 1
ATOM 1576 C C . VAL A 1 204 ? -12.772 0.874 9.058 1.00 97.62 204 VAL A C 1
ATOM 1578 O O . VAL A 1 204 ? -13.276 0.891 10.177 1.00 97.62 204 VAL A O 1
ATOM 1581 N N . GLN A 1 205 ? -11.463 0.688 8.867 1.00 96.88 205 GLN A N 1
ATOM 1582 C CA . GLN A 1 205 ? -10.520 0.488 9.975 1.00 96.88 205 GLN A CA 1
ATOM 1583 C C . GLN A 1 205 ? -10.397 1.704 10.899 1.00 96.88 205 GLN A C 1
ATOM 1585 O O . GLN A 1 205 ? -10.231 1.562 12.107 1.00 96.88 205 GLN A O 1
ATOM 1590 N N . GLN A 1 206 ? -10.447 2.912 10.338 1.00 96.38 206 GLN A N 1
ATOM 1591 C CA . GLN A 1 206 ? -10.262 4.155 11.091 1.00 96.38 206 GLN A CA 1
ATOM 1592 C C . GLN A 1 206 ? -11.555 4.672 11.731 1.00 96.38 206 GLN A C 1
ATOM 1594 O O . GLN A 1 206 ? -11.501 5.488 12.653 1.00 96.38 206 GLN A O 1
ATOM 1599 N N . TYR A 1 207 ? -12.713 4.211 11.255 1.00 97.31 207 TYR A N 1
ATOM 1600 C CA . TYR A 1 207 ? -14.017 4.733 11.646 1.00 97.31 207 TYR A CA 1
ATOM 1601 C C . TYR A 1 207 ? -14.287 4.700 13.162 1.00 97.31 207 TYR A C 1
ATOM 1603 O O . TYR A 1 207 ? -14.724 5.731 13.679 1.00 97.31 207 TYR A O 1
ATOM 1611 N N . PRO A 1 208 ? -13.998 3.611 13.909 1.00 96.69 208 PRO A N 1
ATOM 1612 C CA . PRO A 1 208 ? -14.251 3.582 15.352 1.00 96.69 208 PRO A CA 1
ATOM 1613 C C . PRO A 1 208 ? -13.488 4.682 16.101 1.00 96.69 208 PRO A C 1
ATOM 1615 O O . PRO A 1 208 ? -14.089 5.476 16.819 1.00 96.69 208 PRO A O 1
ATOM 1618 N N . ALA A 1 209 ? -12.184 4.809 15.836 1.00 96.25 209 ALA A N 1
ATOM 1619 C CA . ALA A 1 209 ? -11.345 5.830 16.459 1.00 96.25 209 ALA A CA 1
ATOM 1620 C C . ALA A 1 209 ? -11.785 7.256 16.082 1.00 96.25 209 ALA A C 1
ATOM 1622 O O . ALA A 1 209 ? -11.720 8.168 16.907 1.00 96.25 209 ALA A O 1
ATOM 1623 N N . LEU A 1 210 ? -12.255 7.454 14.845 1.00 96.31 210 LEU A N 1
ATOM 1624 C CA . LEU A 1 210 ? -12.783 8.739 14.392 1.00 96.31 210 LEU A CA 1
ATOM 1625 C C . LEU A 1 210 ? -14.061 9.125 15.152 1.00 96.31 210 LEU A C 1
ATOM 1627 O O . LEU A 1 210 ? -14.201 10.278 15.562 1.00 96.31 210 LEU A O 1
ATOM 1631 N N . ILE A 1 211 ? -14.977 8.175 15.357 1.00 97.88 211 ILE A N 1
ATOM 1632 C CA . ILE A 1 211 ? -16.211 8.396 16.121 1.00 97.88 211 ILE A CA 1
ATOM 1633 C C . ILE A 1 211 ? -15.902 8.696 17.586 1.00 97.88 211 ILE A C 1
ATOM 1635 O O . ILE A 1 211 ? -16.445 9.660 18.122 1.00 97.88 211 ILE A O 1
ATOM 1639 N N . ASP A 1 212 ? -14.996 7.947 18.212 1.00 97.81 212 ASP A N 1
ATOM 1640 C CA . ASP A 1 212 ? -14.591 8.197 19.598 1.00 97.81 212 ASP A CA 1
ATOM 1641 C C . ASP A 1 212 ? -13.990 9.597 19.758 1.00 97.81 212 ASP A C 1
ATOM 1643 O O . ASP A 1 212 ? -14.374 10.355 20.652 1.00 97.81 212 ASP A O 1
ATOM 1647 N N . GLN A 1 213 ? -13.114 9.997 18.831 1.00 96.50 213 GLN A N 1
ATOM 1648 C CA . GLN A 1 213 ? -12.525 11.332 18.833 1.00 96.50 213 GLN A CA 1
ATOM 1649 C C . GLN A 1 213 ? -13.577 12.436 18.652 1.00 96.50 213 GLN A C 1
ATOM 1651 O O . GLN A 1 213 ? -13.492 13.486 19.295 1.00 96.50 213 GLN A O 1
ATOM 1656 N N . LEU A 1 214 ? -14.555 12.236 17.765 1.00 96.69 214 LEU A N 1
ATOM 1657 C CA . LEU A 1 214 ? -15.640 13.194 17.544 1.00 96.69 214 LEU A CA 1
ATOM 1658 C C . LEU A 1 214 ? -16.550 13.309 18.769 1.00 96.69 214 LEU A C 1
ATOM 1660 O O . LEU A 1 214 ? -16.873 14.424 19.181 1.00 96.69 214 LEU A O 1
ATOM 1664 N N . ASN A 1 215 ? -16.918 12.181 19.371 1.00 96.69 215 ASN A N 1
ATOM 1665 C CA . ASN A 1 215 ? -17.747 12.142 20.571 1.00 96.69 215 ASN A CA 1
ATOM 1666 C C . ASN A 1 215 ? -17.063 12.834 21.749 1.00 96.69 215 ASN A C 1
ATOM 1668 O O . ASN A 1 215 ? -17.712 13.604 22.453 1.00 96.69 215 ASN A O 1
ATOM 1672 N N . GLU A 1 216 ? -15.756 12.636 21.929 1.00 96.25 216 GLU A N 1
ATOM 1673 C CA . GLU A 1 216 ? -15.003 13.315 22.986 1.00 96.25 216 GLU A CA 1
ATOM 1674 C C . GLU A 1 216 ? -14.999 14.838 22.786 1.00 96.25 216 GLU A C 1
ATOM 1676 O O . GLU A 1 216 ? -15.278 15.601 23.711 1.00 96.25 216 GLU A O 1
ATOM 1681 N N . ARG A 1 217 ? -14.786 15.307 21.550 1.00 94.94 217 ARG A N 1
ATOM 1682 C CA . ARG A 1 217 ? -14.859 16.744 21.230 1.00 94.94 217 ARG A CA 1
ATOM 1683 C C . ARG A 1 217 ? -16.251 17.323 21.494 1.00 94.94 217 ARG A C 1
ATOM 1685 O O . ARG A 1 217 ? -16.359 18.413 22.052 1.00 94.94 217 ARG A O 1
ATOM 1692 N N . LEU A 1 218 ? -17.309 16.605 21.113 1.00 95.88 218 LEU A N 1
ATOM 1693 C CA . LEU A 1 218 ? -18.691 17.017 21.381 1.00 95.88 218 LEU A CA 1
ATOM 1694 C C . LEU A 1 218 ? -18.991 17.047 22.881 1.00 95.88 218 LEU A C 1
ATOM 1696 O O . LEU A 1 218 ? -19.631 17.986 23.353 1.00 95.88 218 LEU A O 1
ATOM 1700 N N . ARG A 1 219 ? -18.492 16.064 23.637 1.00 95.06 219 ARG A N 1
ATOM 1701 C CA . ARG A 1 219 ? -18.648 15.995 25.090 1.00 95.06 219 ARG A CA 1
ATOM 1702 C C . ARG A 1 219 ? -18.047 17.219 25.765 1.00 95.06 219 ARG A C 1
ATOM 1704 O O . ARG A 1 219 ? -18.741 17.859 26.551 1.00 95.06 219 ARG A O 1
ATOM 1711 N N . VAL A 1 220 ? -16.810 17.581 25.420 1.00 94.12 220 VAL A N 1
ATOM 1712 C CA . VAL A 1 220 ? -16.159 18.787 25.954 1.00 94.12 220 VAL A CA 1
ATOM 1713 C C . VAL A 1 220 ? -17.020 20.020 25.687 1.00 94.12 220 VAL A C 1
ATOM 1715 O O . VAL A 1 220 ? -17.332 20.747 26.622 1.00 94.12 220 VAL A O 1
ATOM 1718 N N . LEU A 1 221 ? -17.488 20.222 24.452 1.00 93.06 221 LEU A N 1
ATOM 1719 C CA . LEU A 1 221 ? -18.340 21.370 24.114 1.00 93.06 221 LEU A CA 1
ATOM 1720 C C . LEU A 1 221 ? -19.677 21.370 24.868 1.00 93.06 221 LEU A C 1
ATOM 1722 O O . LEU A 1 221 ? -20.168 22.433 25.238 1.00 93.06 221 LEU A O 1
ATOM 1726 N N . SER A 1 222 ? -20.258 20.195 25.113 1.00 90.12 222 SER A N 1
ATOM 1727 C CA . SER A 1 222 ? -21.530 20.067 25.832 1.00 90.12 222 SER A CA 1
ATOM 1728 C C . SER A 1 222 ? -21.434 20.405 27.323 1.00 90.12 222 SER A C 1
ATOM 1730 O O . SER A 1 222 ? -22.439 20.787 27.908 1.00 90.12 222 SER A O 1
ATOM 1732 N N . LEU A 1 223 ? -20.242 20.302 27.925 1.00 82.56 223 LEU A N 1
ATOM 1733 C CA . LEU A 1 223 ? -19.989 20.638 29.334 1.00 82.56 223 LEU A CA 1
ATOM 1734 C C . LEU A 1 223 ? -19.744 22.137 29.573 1.00 82.56 223 LEU A C 1
ATOM 1736 O O . LEU A 1 223 ? -19.757 22.578 30.717 1.00 82.56 223 LEU A O 1
ATOM 1740 N N . TYR A 1 224 ? -19.516 22.917 28.512 1.00 68.19 224 TYR A N 1
ATOM 1741 C CA . TYR A 1 224 ? -19.371 24.379 28.572 1.00 68.19 224 TYR A CA 1
ATOM 1742 C C . TYR A 1 224 ? -20.693 25.126 28.326 1.00 68.19 224 TYR A C 1
ATOM 1744 O O . TYR A 1 224 ? -20.681 26.337 28.093 1.00 68.19 224 TYR A O 1
ATOM 1752 N N . ARG A 1 225 ? -21.825 24.416 28.355 1.00 53.69 225 ARG A N 1
ATOM 1753 C CA . ARG A 1 225 ? -23.171 24.965 28.185 1.00 53.69 225 ARG A CA 1
ATOM 1754 C C . ARG A 1 225 ? -23.974 24.815 29.468 1.00 53.69 225 ARG A C 1
ATOM 1756 O O . ARG A 1 225 ? -24.754 25.748 29.747 1.00 53.69 225 ARG A O 1
#

pLDDT: mean 78.6, std 18.9, range [29.89, 98.0]